Protein AF-A0A1Q9EJA1-F1 (afdb_monomer)

Structure (mmCIF, N/CA/C/O backbone):
data_AF-A0A1Q9EJA1-F1
#
_entry.id   AF-A0A1Q9EJA1-F1
#
loop_
_atom_site.group_PDB
_atom_site.id
_atom_site.type_symbol
_atom_site.label_atom_id
_atom_site.label_alt_id
_atom_site.label_comp_id
_atom_site.label_asym_id
_atom_site.label_entity_id
_atom_site.label_seq_id
_atom_site.pdbx_PDB_ins_code
_atom_site.Cartn_x
_atom_site.Cartn_y
_atom_site.Cartn_z
_atom_site.occupancy
_atom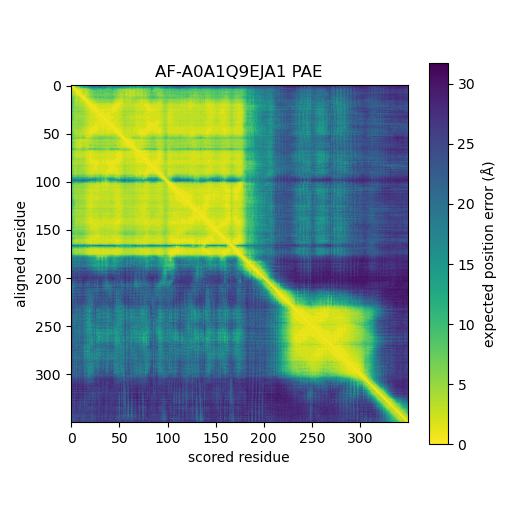_site.B_iso_or_equiv
_atom_site.auth_seq_id
_atom_site.auth_comp_id
_atom_site.auth_asym_id
_atom_site.auth_atom_id
_atom_site.pdbx_PDB_model_num
ATOM 1 N N . MET A 1 1 ? 5.809 2.786 -14.094 1.00 48.22 1 MET A N 1
ATOM 2 C CA . MET A 1 1 ? 6.787 3.859 -13.843 1.00 48.22 1 MET A CA 1
ATOM 3 C C . MET A 1 1 ? 8.188 3.269 -13.755 1.00 48.22 1 MET A C 1
ATOM 5 O O . MET A 1 1 ? 8.773 3.205 -12.686 1.00 48.22 1 MET A O 1
ATOM 9 N N . VAL A 1 2 ? 8.729 2.816 -14.885 1.00 39.69 2 VAL A N 1
ATOM 10 C CA . VAL A 1 2 ? 10.179 2.646 -15.025 1.00 39.69 2 VAL A CA 1
ATOM 11 C C . VAL A 1 2 ? 10.668 3.981 -15.583 1.00 39.69 2 VAL A C 1
ATOM 13 O O . VAL A 1 2 ? 10.200 4.375 -16.648 1.00 39.69 2 VAL A O 1
ATOM 16 N N . GLY A 1 3 ? 11.519 4.706 -14.853 1.00 53.31 3 GLY A N 1
ATOM 17 C CA . GLY A 1 3 ? 12.196 5.893 -15.394 1.00 53.31 3 GLY A CA 1
ATOM 18 C C . GLY A 1 3 ? 11.751 7.277 -14.905 1.00 53.31 3 GLY A C 1
ATOM 19 O O . GLY A 1 3 ? 12.124 8.258 -15.544 1.00 53.31 3 GLY A O 1
ATOM 20 N N . LEU A 1 4 ? 11.019 7.409 -13.791 1.00 62.84 4 LEU A N 1
ATOM 21 C CA . LEU A 1 4 ? 10.990 8.705 -13.099 1.00 62.84 4 LEU A CA 1
ATOM 22 C C . LEU A 1 4 ? 12.250 8.819 -12.245 1.00 62.84 4 LEU A C 1
ATOM 24 O O . LEU A 1 4 ? 12.445 8.043 -11.313 1.00 62.84 4 LEU A O 1
ATOM 28 N N . SER A 1 5 ? 13.116 9.766 -12.598 1.00 75.75 5 SER A N 1
ATOM 29 C CA . SER A 1 5 ? 14.234 10.136 -11.737 1.00 75.75 5 SER A CA 1
ATOM 30 C C . SER A 1 5 ? 13.675 10.806 -10.477 1.00 75.75 5 SER A C 1
ATOM 32 O O . SER A 1 5 ? 12.859 11.719 -10.635 1.00 75.75 5 SER A O 1
ATOM 34 N N . PRO A 1 6 ? 14.090 10.420 -9.257 1.00 79.06 6 PRO A N 1
ATOM 35 C CA . PRO A 1 6 ? 13.650 11.076 -8.021 1.00 79.06 6 PRO A CA 1
ATOM 36 C C . PRO A 1 6 ? 13.789 12.607 -8.081 1.00 79.06 6 PRO A C 1
ATOM 38 O O . PRO A 1 6 ? 12.853 13.341 -7.763 1.00 79.06 6 PRO A O 1
ATOM 41 N N . CYS A 1 7 ? 14.890 13.100 -8.654 1.00 80.50 7 CYS A N 1
ATOM 42 C CA . CYS A 1 7 ? 15.115 14.536 -8.810 1.00 80.50 7 CYS A CA 1
ATOM 43 C C . CYS A 1 7 ? 14.097 15.235 -9.731 1.00 80.50 7 CYS A C 1
ATOM 45 O O . CYS A 1 7 ? 13.826 16.419 -9.553 1.00 80.50 7 CYS A O 1
ATOM 47 N N . HIS A 1 8 ? 13.483 14.528 -10.688 1.00 80.19 8 HIS A N 1
ATOM 48 C CA . HIS A 1 8 ? 12.450 15.102 -11.561 1.00 80.19 8 HIS A CA 1
ATOM 49 C C . HIS A 1 8 ? 11.099 15.265 -10.867 1.00 80.19 8 HIS A C 1
ATOM 51 O O . HIS A 1 8 ? 10.253 16.002 -11.366 1.00 80.19 8 HIS A O 1
ATOM 57 N N . ILE A 1 9 ? 10.888 14.584 -9.742 1.00 81.44 9 ILE A N 1
ATOM 58 C CA . ILE A 1 9 ? 9.647 14.678 -8.969 1.00 81.44 9 ILE A CA 1
ATOM 59 C C . ILE A 1 9 ? 9.815 15.544 -7.714 1.00 81.44 9 ILE A C 1
ATOM 61 O O . ILE A 1 9 ? 8.920 15.585 -6.879 1.00 81.44 9 ILE A O 1
ATOM 65 N N . GLY A 1 10 ? 10.944 16.252 -7.588 1.00 81.75 10 GLY A N 1
ATOM 66 C CA . GLY A 1 10 ? 11.224 17.139 -6.456 1.00 81.75 10 GLY A CA 1
ATOM 67 C C . GLY A 1 10 ? 11.713 16.423 -5.195 1.00 81.75 10 GLY A C 1
ATOM 68 O O . GLY A 1 10 ? 11.722 17.042 -4.131 1.00 81.75 10 GLY A O 1
ATOM 69 N N . VAL A 1 11 ? 12.112 15.151 -5.317 1.00 84.94 11 VAL A N 1
ATOM 70 C CA . VAL A 1 11 ? 12.811 14.402 -4.265 1.00 84.94 11 VAL A CA 1
ATOM 71 C C . VAL A 1 11 ? 14.295 14.752 -4.368 1.00 84.94 11 VAL A C 1
ATOM 73 O O . VAL A 1 11 ? 14.936 14.479 -5.387 1.00 84.94 11 VAL A O 1
ATOM 76 N N . GLY A 1 12 ? 14.806 15.432 -3.347 1.00 84.56 12 GLY A N 1
ATOM 77 C CA . GLY A 1 12 ? 16.197 15.854 -3.238 1.00 84.56 12 GLY A CA 1
ATOM 78 C C . GLY A 1 12 ? 17.160 14.692 -2.996 1.00 84.56 12 GLY A C 1
ATOM 79 O O . GLY A 1 12 ? 16.759 13.557 -2.734 1.00 84.56 12 GLY A O 1
ATOM 80 N N . ASP A 1 13 ? 18.457 14.985 -3.075 1.00 84.00 13 ASP A N 1
ATOM 81 C CA . ASP A 1 13 ? 19.495 14.008 -2.747 1.00 84.00 13 ASP A CA 1
ATOM 82 C C . ASP A 1 13 ? 19.375 13.586 -1.276 1.00 84.00 13 ASP A C 1
ATOM 84 O O . ASP A 1 13 ? 19.388 14.424 -0.376 1.00 84.00 13 ASP A O 1
ATOM 88 N N . GLY A 1 14 ? 19.259 12.278 -1.040 1.00 79.50 14 GLY A N 1
ATOM 89 C CA . GLY A 1 14 ? 19.080 11.708 0.299 1.00 79.50 14 GLY A CA 1
ATOM 90 C C . GLY A 1 14 ? 17.635 11.702 0.808 1.00 79.50 14 GLY A C 1
ATOM 91 O O . GLY A 1 14 ? 17.390 11.188 1.895 1.00 79.50 14 GLY A O 1
ATOM 92 N N . GLU A 1 15 ? 16.671 12.219 0.042 1.00 82.94 15 GLU A N 1
ATOM 93 C CA . GLU A 1 15 ? 15.254 12.052 0.364 1.00 82.94 15 GLU A CA 1
ATOM 94 C C . GLU A 1 15 ? 14.747 10.699 -0.151 1.00 82.94 15 GLU A C 1
ATOM 96 O O . GLU A 1 15 ? 15.042 10.276 -1.272 1.00 82.94 15 GLU A O 1
ATOM 101 N N . PHE A 1 16 ? 13.949 10.020 0.671 1.00 80.31 16 PHE A N 1
ATOM 102 C CA . PHE A 1 16 ? 13.374 8.722 0.343 1.00 80.31 16 PHE A CA 1
ATOM 103 C C . PHE A 1 16 ? 11.856 8.796 0.369 1.00 80.31 16 PHE A C 1
ATOM 105 O O . PHE A 1 16 ? 11.253 9.409 1.247 1.00 80.31 16 PHE A O 1
ATOM 112 N N . LEU A 1 17 ? 11.239 8.131 -0.603 1.00 84.62 17 LEU A N 1
ATOM 113 C CA . LEU A 1 17 ? 9.802 7.947 -0.657 1.00 84.62 17 LEU A CA 1
ATOM 114 C C . LEU A 1 17 ? 9.475 6.517 -0.234 1.00 84.62 17 LEU A C 1
ATOM 116 O O . LEU A 1 17 ? 9.858 5.563 -0.915 1.00 84.62 17 LEU A O 1
ATOM 120 N N . PHE A 1 18 ? 8.739 6.371 0.863 1.00 84.44 18 PHE A N 1
ATOM 121 C CA . PHE A 1 18 ? 8.262 5.071 1.311 1.00 84.44 18 PHE A CA 1
ATOM 122 C C . PHE A 1 18 ? 6.869 4.805 0.745 1.00 84.44 18 PHE A C 1
ATOM 124 O O . PHE A 1 18 ? 5.921 5.551 0.979 1.00 84.44 18 PHE A O 1
ATOM 131 N N . CYS A 1 19 ? 6.749 3.705 0.005 1.00 88.62 19 CYS A N 1
ATOM 132 C CA . CYS A 1 19 ? 5.467 3.197 -0.463 1.00 88.62 19 CYS A CA 1
ATOM 133 C C . CYS A 1 19 ? 5.184 1.865 0.226 1.00 88.62 19 CYS A C 1
ATOM 135 O O . CYS A 1 19 ? 5.956 0.910 0.099 1.00 88.62 19 CYS A O 1
ATOM 137 N N . HIS A 1 20 ? 4.052 1.770 0.915 1.00 93.19 20 HIS A N 1
ATOM 138 C CA . HIS A 1 20 ? 3.575 0.492 1.421 1.00 93.19 20 HIS A CA 1
ATOM 139 C C . HIS A 1 20 ? 2.886 -0.279 0.288 1.00 93.19 20 HIS A C 1
ATOM 141 O O . HIS A 1 20 ? 2.051 0.271 -0.426 1.00 93.19 20 HIS A O 1
ATOM 147 N N . CYS A 1 21 ? 3.216 -1.559 0.107 1.00 95.75 21 CYS A N 1
ATOM 148 C CA . CYS A 1 21 ? 2.600 -2.411 -0.910 1.00 95.75 21 CYS A CA 1
ATOM 149 C C . CYS A 1 21 ? 1.891 -3.607 -0.273 1.00 95.75 21 CYS A C 1
ATOM 151 O O . CYS A 1 21 ? 2.389 -4.219 0.670 1.00 95.75 21 CYS A O 1
ATOM 153 N N . SER A 1 22 ? 0.752 -4.003 -0.840 1.00 95.69 22 SER A N 1
ATOM 154 C CA . SER A 1 22 ? 0.134 -5.290 -0.538 1.00 95.69 22 SER A CA 1
ATOM 155 C C . SER A 1 22 ? 1.064 -6.443 -0.937 1.00 95.69 22 SER A C 1
ATOM 157 O O . SER A 1 22 ? 1.863 -6.285 -1.864 1.00 95.69 22 SER A O 1
ATOM 159 N N . PRO A 1 23 ? 0.897 -7.648 -0.363 1.00 94.44 23 PRO A N 1
ATOM 160 C CA . PRO A 1 23 ? 1.613 -8.824 -0.842 1.00 94.44 23 PRO A CA 1
ATOM 161 C C . PRO A 1 23 ? 1.398 -9.052 -2.342 1.00 94.44 23 PRO A C 1
ATOM 163 O O . PRO A 1 23 ? 0.292 -8.853 -2.856 1.00 94.44 23 PRO A O 1
ATOM 166 N N . LEU A 1 24 ? 2.454 -9.500 -3.019 1.00 96.69 24 LEU A N 1
ATOM 167 C CA . LEU A 1 24 ? 2.432 -9.815 -4.441 1.00 96.69 24 LEU A CA 1
ATOM 168 C C . LEU A 1 24 ? 1.414 -10.926 -4.739 1.00 96.69 24 LEU A C 1
ATOM 170 O O . LEU A 1 24 ? 1.330 -11.918 -4.011 1.00 96.69 24 LEU A O 1
ATOM 174 N N . HIS A 1 25 ? 0.655 -10.782 -5.825 1.00 97.62 25 HIS A N 1
ATOM 175 C CA . HIS A 1 25 ? -0.347 -11.762 -6.229 1.00 97.62 25 HIS A CA 1
ATOM 176 C C . HIS A 1 25 ? -0.338 -12.002 -7.748 1.00 97.62 25 HIS A C 1
ATOM 178 O O . HIS A 1 25 ? -0.188 -11.049 -8.513 1.00 97.62 25 HIS A O 1
ATOM 184 N N . PRO A 1 26 ? -0.543 -13.244 -8.233 1.00 97.88 26 PRO A N 1
ATOM 185 C CA . PRO A 1 26 ? -0.737 -13.504 -9.657 1.00 97.88 26 PRO A CA 1
ATOM 186 C C . PRO A 1 26 ? -1.905 -12.708 -10.245 1.00 97.88 26 PRO A C 1
ATOM 188 O O . PRO A 1 26 ? -2.953 -12.561 -9.612 1.00 97.88 26 PRO A O 1
ATOM 191 N N . THR A 1 27 ? -1.759 -12.233 -11.480 1.00 96.69 27 THR A N 1
ATOM 192 C CA . THR A 1 27 ? -2.867 -11.603 -12.211 1.00 96.69 27 THR A CA 1
ATOM 193 C C . THR A 1 27 ? -4.008 -12.608 -12.406 1.00 96.69 27 THR A C 1
ATOM 195 O O . THR A 1 27 ? -3.798 -13.725 -12.870 1.00 96.69 27 THR A O 1
ATOM 198 N N . THR A 1 28 ? -5.226 -12.222 -12.024 1.00 96.00 28 THR A N 1
ATOM 199 C CA . THR A 1 28 ? -6.418 -13.097 -12.072 1.00 96.00 28 THR A CA 1
ATOM 200 C C . THR A 1 28 ? -7.403 -12.714 -13.173 1.00 96.00 28 THR A C 1
ATOM 202 O O . THR A 1 28 ? -8.342 -13.457 -13.455 1.00 96.00 28 THR A O 1
ATOM 205 N N . LEU A 1 29 ? -7.204 -11.552 -13.795 1.00 94.19 29 LEU A N 1
ATOM 206 C CA . LEU A 1 29 ? -8.064 -11.032 -14.850 1.00 94.19 29 LEU A CA 1
ATOM 207 C C . LEU A 1 29 ? -7.776 -11.714 -16.190 1.00 94.19 29 LEU A C 1
ATOM 209 O O . LEU A 1 29 ? -6.631 -12.042 -16.507 1.00 94.19 29 LEU A O 1
ATOM 213 N N . SER A 1 30 ? -8.822 -11.876 -17.004 1.00 93.94 30 SER A N 1
ATOM 214 C CA . SER A 1 30 ? -8.684 -12.406 -18.364 1.00 93.94 30 SER A CA 1
ATOM 215 C C . SER A 1 30 ? -7.802 -11.492 -19.232 1.00 93.94 30 SER A C 1
ATOM 217 O O . SER A 1 30 ? -7.772 -10.283 -18.986 1.00 93.94 30 SER A O 1
ATOM 219 N N . PRO A 1 31 ? -7.132 -12.008 -20.282 1.00 93.88 31 PRO A N 1
ATOM 220 C CA . PRO A 1 31 ? -6.334 -11.176 -21.186 1.00 93.88 31 PRO A CA 1
ATOM 221 C C . PRO A 1 31 ? -7.112 -9.990 -21.777 1.00 93.88 31 PRO A C 1
ATOM 223 O O . PRO A 1 31 ? -6.593 -8.879 -21.826 1.00 93.88 31 PRO A O 1
ATOM 226 N N . ALA A 1 32 ? -8.383 -10.196 -22.142 1.00 91.31 32 ALA A N 1
ATOM 227 C CA . ALA A 1 32 ? -9.244 -9.137 -22.666 1.00 91.31 32 ALA A CA 1
ATOM 228 C C . ALA A 1 32 ? -9.525 -8.046 -21.617 1.00 91.31 32 ALA A C 1
ATOM 230 O O . ALA A 1 32 ? -9.400 -6.860 -21.911 1.00 91.31 32 ALA A O 1
ATOM 231 N N . THR A 1 33 ? -9.846 -8.437 -20.378 1.00 90.50 33 THR A N 1
ATOM 232 C CA . THR A 1 33 ? -10.064 -7.492 -19.269 1.00 90.50 33 THR A CA 1
ATOM 233 C C . THR A 1 33 ? -8.782 -6.731 -18.932 1.00 90.50 33 THR A C 1
ATOM 235 O O . THR A 1 33 ? -8.827 -5.530 -18.691 1.00 90.50 33 THR A O 1
ATOM 238 N N . ARG A 1 34 ? -7.629 -7.412 -18.950 1.00 93.62 34 ARG A N 1
ATOM 239 C CA . ARG A 1 34 ? -6.317 -6.795 -18.721 1.00 93.62 34 ARG A CA 1
ATOM 240 C C . ARG A 1 34 ? -6.008 -5.727 -19.763 1.00 93.62 34 ARG A C 1
ATOM 242 O O . ARG A 1 34 ? -5.674 -4.611 -19.383 1.00 93.62 34 ARG A O 1
ATOM 249 N N . ALA A 1 35 ? -6.177 -6.049 -21.044 1.00 91.38 35 ALA A N 1
ATOM 250 C CA . ALA A 1 35 ? -5.973 -5.097 -22.132 1.00 91.38 35 ALA A CA 1
ATOM 251 C C . ALA A 1 35 ? -6.908 -3.882 -22.004 1.00 91.38 35 ALA A C 1
ATOM 253 O O . ALA A 1 35 ? -6.451 -2.746 -22.090 1.00 91.38 35 ALA A O 1
ATOM 254 N N . ALA A 1 36 ? -8.195 -4.110 -21.715 1.00 87.06 36 ALA A N 1
ATOM 255 C CA . ALA A 1 36 ? -9.173 -3.037 -21.517 1.00 87.06 36 ALA A CA 1
ATOM 256 C C . ALA A 1 36 ? -8.859 -2.139 -20.303 1.00 87.06 36 ALA A C 1
ATOM 258 O O . ALA A 1 36 ? -9.175 -0.952 -20.317 1.00 87.06 36 ALA A O 1
ATOM 259 N N . ALA A 1 37 ? -8.226 -2.693 -19.266 1.00 89.50 37 ALA A N 1
ATOM 260 C CA . ALA A 1 37 ? -7.798 -1.963 -18.075 1.00 89.50 37 ALA A CA 1
ATOM 261 C C . ALA A 1 37 ? -6.398 -1.328 -18.208 1.00 89.50 37 ALA A C 1
ATOM 263 O O . ALA A 1 37 ? -5.894 -0.775 -17.234 1.00 89.50 37 ALA A O 1
ATOM 264 N N . GLY A 1 38 ? -5.748 -1.424 -19.375 1.00 90.69 38 GLY A N 1
ATOM 265 C CA . GLY A 1 38 ? -4.394 -0.896 -19.579 1.00 90.69 38 GLY A CA 1
ATOM 266 C C . GLY A 1 38 ? -3.306 -1.655 -18.810 1.00 90.69 38 GLY A C 1
ATOM 267 O O . GLY A 1 38 ? -2.232 -1.112 -18.559 1.00 90.69 38 GLY A O 1
ATOM 268 N N . ILE A 1 39 ? -3.564 -2.905 -18.417 1.00 94.00 39 ILE A N 1
ATOM 269 C CA . ILE A 1 39 ? -2.587 -3.749 -17.724 1.00 94.00 39 ILE A CA 1
ATOM 270 C C . ILE A 1 39 ? -1.574 -4.271 -18.754 1.00 94.00 39 ILE A C 1
ATOM 272 O O . ILE A 1 39 ? -1.997 -4.919 -19.717 1.00 94.00 39 ILE A O 1
ATOM 276 N N . PRO A 1 40 ? -0.253 -4.080 -18.548 1.00 96.06 40 PRO A N 1
ATOM 277 C CA . PRO A 1 40 ? 0.769 -4.552 -19.482 1.00 96.06 40 PRO A CA 1
ATOM 278 C C . PRO A 1 40 ? 0.631 -6.046 -19.778 1.00 96.06 40 PRO A C 1
ATOM 280 O O . PRO A 1 40 ? 0.413 -6.838 -18.860 1.00 96.06 40 PRO A O 1
ATOM 283 N N . GLU A 1 41 ? 0.802 -6.463 -21.034 1.00 96.94 41 GLU A N 1
ATOM 284 C CA . GLU A 1 41 ? 0.686 -7.874 -21.445 1.00 96.94 41 GLU A CA 1
ATOM 285 C C . GLU A 1 41 ? 1.685 -8.783 -20.704 1.00 96.94 41 GLU A C 1
ATOM 287 O O . GLU A 1 41 ? 1.346 -9.894 -20.278 1.00 96.94 41 GLU A O 1
ATOM 292 N N . LEU A 1 42 ? 2.886 -8.262 -20.439 1.00 97.56 42 LEU A N 1
ATOM 293 C CA . LEU A 1 42 ? 3.947 -8.962 -19.713 1.00 97.56 42 LEU A CA 1
ATOM 294 C C . LEU A 1 42 ? 3.629 -9.200 -18.231 1.00 97.56 42 LEU A C 1
ATOM 296 O O . LEU A 1 42 ? 4.246 -10.072 -17.623 1.00 97.56 42 LEU A O 1
ATOM 300 N N . ALA A 1 43 ? 2.648 -8.496 -17.653 1.00 97.69 43 ALA A N 1
ATOM 301 C CA . ALA A 1 43 ? 2.315 -8.633 -16.240 1.00 97.69 43 ALA A CA 1
ATOM 302 C C . ALA A 1 43 ? 1.885 -10.072 -15.897 1.00 97.69 43 ALA A C 1
ATOM 304 O O . ALA A 1 43 ? 0.919 -10.618 -16.443 1.00 97.69 43 ALA A O 1
ATOM 305 N N . LYS A 1 44 ? 2.612 -10.699 -14.976 1.00 98.00 44 LYS A N 1
ATOM 306 C CA . LYS A 1 44 ? 2.294 -11.997 -14.369 1.00 98.00 44 LYS A CA 1
ATOM 307 C C . LYS A 1 44 ? 1.792 -11.826 -12.949 1.00 98.00 44 LYS A C 1
ATOM 309 O O . LYS A 1 44 ? 0.858 -12.530 -12.561 1.00 98.00 44 LYS A O 1
ATOM 314 N N . PHE A 1 45 ? 2.325 -10.841 -12.236 1.00 98.25 45 PHE A N 1
ATOM 315 C CA . PHE A 1 45 ? 1.931 -10.505 -10.878 1.00 98.25 45 PHE A CA 1
ATOM 316 C C . PHE A 1 45 ? 1.536 -9.036 -10.758 1.00 98.25 45 PHE A C 1
ATOM 318 O O . PHE A 1 45 ? 1.845 -8.213 -11.622 1.00 98.25 45 PHE A O 1
ATOM 325 N N . PHE A 1 46 ? 0.849 -8.713 -9.672 1.00 97.94 46 PHE A N 1
ATOM 326 C CA . PHE A 1 46 ? 0.545 -7.350 -9.280 1.00 97.94 46 PHE A CA 1
ATOM 327 C C . PHE A 1 46 ? 0.625 -7.191 -7.761 1.00 97.94 46 PHE A C 1
ATOM 329 O O . PHE A 1 46 ? 0.471 -8.159 -7.012 1.00 97.94 46 PHE A O 1
ATOM 336 N N . ALA A 1 47 ? 0.826 -5.958 -7.319 1.00 97.75 47 ALA A N 1
ATOM 337 C CA . ALA A 1 47 ? 0.635 -5.523 -5.943 1.00 97.75 47 ALA A CA 1
ATOM 338 C C . ALA A 1 47 ? -0.118 -4.189 -5.947 1.00 97.75 47 ALA A C 1
ATOM 340 O O . ALA A 1 47 ? 0.014 -3.401 -6.885 1.00 97.75 47 ALA A O 1
ATOM 341 N N . TRP A 1 48 ? -0.916 -3.942 -4.915 1.00 97.38 48 TRP A N 1
ATOM 342 C CA . TRP A 1 48 ? -1.480 -2.626 -4.648 1.00 97.38 48 TRP A CA 1
ATOM 343 C C . TRP A 1 48 ? -0.464 -1.804 -3.855 1.00 97.38 48 TRP A C 1
ATOM 345 O O . TRP A 1 48 ? -0.090 -2.209 -2.759 1.00 97.38 48 TRP A O 1
ATOM 355 N N . SER A 1 49 ? -0.017 -0.676 -4.395 1.00 97.06 49 SER A N 1
ATOM 356 C CA . SER A 1 49 ? 0.703 0.356 -3.654 1.00 97.06 49 SER A CA 1
ATOM 357 C C . SER A 1 49 ? -0.320 1.259 -2.988 1.00 97.06 49 SER A C 1
ATOM 359 O O . SER A 1 49 ? -1.154 1.856 -3.669 1.00 97.06 49 SER A O 1
ATOM 361 N N . TYR A 1 50 ? -0.250 1.365 -1.669 1.00 96.19 50 TYR A N 1
ATOM 362 C CA . TYR A 1 50 ? -1.005 2.353 -0.910 1.00 96.19 50 TYR A CA 1
ATOM 363 C C . TYR A 1 50 ? -0.476 3.769 -1.207 1.00 96.19 50 TYR A C 1
ATOM 365 O O . TYR A 1 50 ? 0.619 3.890 -1.775 1.00 96.19 50 TYR A O 1
ATOM 373 N N . PRO A 1 51 ? -1.253 4.821 -0.875 1.00 94.69 51 PRO A N 1
ATOM 374 C CA . PRO A 1 51 ? -0.776 6.196 -0.897 1.00 94.69 51 PRO A CA 1
ATOM 375 C C . PRO A 1 51 ? 0.592 6.313 -0.234 1.00 94.69 51 PRO A C 1
ATOM 377 O O . PRO A 1 51 ? 0.860 5.652 0.771 1.00 94.69 51 PRO A O 1
ATOM 380 N N . ALA A 1 52 ? 1.460 7.128 -0.818 1.00 93.06 52 ALA A N 1
ATOM 381 C CA . ALA A 1 52 ? 2.755 7.386 -0.226 1.00 93.06 52 ALA A CA 1
ATOM 382 C C . ALA A 1 52 ? 2.588 8.303 0.989 1.00 93.06 52 ALA A C 1
ATOM 384 O O . ALA A 1 52 ? 1.866 9.303 0.932 1.00 93.06 52 ALA A O 1
ATOM 385 N N . GLU A 1 53 ? 3.284 7.980 2.073 1.00 89.56 53 GLU A N 1
ATOM 386 C CA . GLU A 1 53 ? 3.371 8.857 3.235 1.00 89.56 53 GLU A CA 1
ATOM 387 C C . GLU A 1 53 ? 4.298 10.023 2.880 1.00 89.56 53 GLU A C 1
ATOM 389 O O . GLU A 1 53 ? 5.520 9.894 2.823 1.00 89.56 53 GLU A O 1
ATOM 394 N N . LEU A 1 54 ? 3.690 11.163 2.555 1.00 87.88 54 LEU A N 1
ATOM 395 C CA . LEU A 1 54 ? 4.393 12.395 2.222 1.00 87.88 54 LEU A CA 1
ATOM 396 C C . LEU A 1 54 ? 4.312 13.353 3.411 1.00 87.88 54 LEU A C 1
ATOM 398 O O . LEU A 1 54 ? 3.239 13.888 3.696 1.00 87.88 54 LEU A O 1
ATOM 402 N N . ALA A 1 55 ? 5.441 13.587 4.079 1.00 83.69 55 ALA A N 1
ATOM 403 C CA . ALA A 1 55 ? 5.529 14.494 5.221 1.00 83.69 55 ALA A CA 1
ATOM 404 C C . ALA A 1 55 ? 5.981 15.909 4.815 1.00 83.69 55 ALA A C 1
ATOM 406 O O . ALA A 1 55 ? 6.796 16.084 3.905 1.00 83.69 55 ALA A O 1
ATOM 407 N N . GLY A 1 56 ? 5.459 16.914 5.524 1.00 87.69 56 GLY A N 1
ATOM 408 C CA . GLY A 1 56 ? 5.935 18.301 5.498 1.00 87.69 56 GLY A CA 1
ATOM 409 C C . GLY A 1 56 ? 6.056 18.927 4.104 1.00 87.69 56 GLY A C 1
ATOM 410 O O . GLY A 1 56 ? 5.205 18.753 3.229 1.00 87.69 56 GLY A O 1
ATOM 411 N N . GLU A 1 57 ? 7.144 19.669 3.892 1.00 89.00 57 GLU A N 1
ATOM 412 C CA . GLU A 1 57 ? 7.398 20.405 2.648 1.00 89.00 57 GLU A CA 1
ATOM 413 C C . GLU A 1 57 ? 7.552 19.498 1.422 1.00 89.00 57 GLU A C 1
ATOM 415 O O . GLU A 1 57 ? 7.193 19.898 0.311 1.00 89.00 57 GLU A O 1
ATOM 420 N N . LEU A 1 58 ? 8.042 18.266 1.608 1.00 86.44 58 LEU A N 1
ATOM 421 C CA . LEU A 1 58 ? 8.218 17.304 0.520 1.00 86.44 58 LEU A CA 1
ATOM 422 C C . LEU A 1 58 ? 6.883 17.013 -0.171 1.00 86.44 58 LEU A C 1
ATOM 424 O O . LEU A 1 58 ? 6.818 16.977 -1.402 1.00 86.44 58 LEU A O 1
ATOM 428 N N . ARG A 1 59 ? 5.800 16.895 0.608 1.00 89.31 59 ARG A N 1
ATOM 429 C CA . ARG A 1 59 ? 4.443 16.752 0.072 1.00 89.31 59 ARG A CA 1
ATOM 430 C C . ARG A 1 59 ? 4.087 17.916 -0.844 1.00 89.31 59 ARG A C 1
ATOM 432 O O . ARG A 1 59 ? 3.667 17.689 -1.975 1.00 89.31 59 ARG A O 1
ATOM 439 N N . GLY A 1 60 ? 4.293 19.149 -0.383 1.00 88.12 60 GLY A N 1
ATOM 440 C CA . GLY A 1 60 ? 4.021 20.355 -1.166 1.00 88.12 60 GLY A CA 1
ATOM 441 C C . GLY A 1 60 ? 4.826 20.404 -2.468 1.00 88.12 60 GLY A C 1
ATOM 442 O O . GLY A 1 60 ? 4.267 20.692 -3.530 1.00 88.12 60 GLY A O 1
ATOM 443 N N . ARG A 1 61 ? 6.117 20.049 -2.423 1.00 90.56 61 ARG A N 1
ATOM 444 C CA . ARG A 1 61 ? 6.987 20.013 -3.612 1.00 90.56 61 ARG A CA 1
ATOM 445 C C . ARG A 1 61 ? 6.550 18.952 -4.618 1.00 90.56 61 ARG A C 1
ATOM 447 O O . ARG A 1 61 ? 6.392 19.262 -5.798 1.00 90.56 61 ARG A O 1
ATOM 454 N N . ILE A 1 62 ? 6.301 17.726 -4.165 1.00 88.19 62 ILE A N 1
ATOM 455 C CA . ILE A 1 62 ? 5.882 16.622 -5.038 1.00 88.19 62 ILE A CA 1
ATOM 456 C C . ILE A 1 62 ? 4.521 16.928 -5.669 1.00 88.19 62 ILE A C 1
ATOM 458 O O . ILE A 1 62 ? 4.362 16.808 -6.883 1.00 88.19 62 ILE A O 1
ATOM 462 N N . ILE A 1 63 ? 3.550 17.370 -4.865 1.00 86.75 63 ILE A N 1
ATOM 463 C CA . ILE A 1 63 ? 2.186 17.661 -5.321 1.00 86.75 63 ILE A CA 1
ATOM 464 C C . ILE A 1 63 ? 2.148 18.828 -6.316 1.00 86.75 63 ILE A C 1
ATOM 466 O O . ILE A 1 63 ? 1.351 18.798 -7.253 1.00 86.75 63 ILE A O 1
ATOM 470 N N . SER A 1 64 ? 2.986 19.852 -6.129 1.00 88.81 64 SER A N 1
ATOM 471 C CA . SER A 1 64 ? 3.065 20.993 -7.055 1.00 88.81 64 SER A CA 1
ATOM 472 C C . SER A 1 64 ? 3.825 20.674 -8.346 1.00 88.81 64 SER A C 1
ATOM 474 O O . SER A 1 64 ? 3.535 21.265 -9.386 1.00 88.81 64 SER A O 1
ATOM 476 N N . THR A 1 65 ? 4.769 19.732 -8.298 1.00 90.31 65 THR A N 1
ATOM 477 C CA . THR A 1 65 ? 5.574 19.320 -9.458 1.00 90.31 65 THR A CA 1
ATOM 478 C C . THR A 1 65 ? 4.830 18.315 -10.336 1.00 90.31 65 THR A C 1
ATOM 480 O O . THR A 1 65 ? 4.864 18.401 -11.566 1.00 90.31 65 THR A O 1
ATOM 483 N N . LEU A 1 66 ? 4.153 17.347 -9.716 1.00 89.31 66 LEU A N 1
ATOM 484 C CA . LEU A 1 66 ? 3.475 16.270 -10.422 1.00 89.31 66 LEU A CA 1
ATOM 485 C C . LEU A 1 66 ? 2.069 16.673 -10.856 1.00 89.31 66 LEU A C 1
ATOM 487 O O . LEU A 1 66 ? 1.260 17.174 -10.081 1.00 89.31 66 LEU A O 1
ATOM 491 N N . ASN A 1 67 ? 1.743 16.341 -12.100 1.00 84.75 67 ASN A N 1
ATOM 492 C CA . ASN A 1 67 ? 0.406 16.490 -12.654 1.00 84.75 67 ASN A CA 1
ATOM 493 C C . ASN A 1 67 ? -0.074 15.141 -13.190 1.00 84.75 67 ASN A C 1
ATOM 495 O O . ASN A 1 67 ? 0.722 14.357 -13.691 1.00 84.75 67 ASN A O 1
ATOM 499 N N . GLY A 1 68 ? -1.380 14.880 -13.121 1.00 88.25 68 GLY A N 1
ATOM 500 C CA . GLY A 1 68 ? -1.972 13.706 -13.762 1.00 88.25 68 GLY A CA 1
ATOM 501 C C . GLY A 1 68 ? -1.748 12.375 -13.014 1.00 88.25 68 GLY A C 1
ATOM 502 O O . GLY A 1 68 ? -1.876 12.338 -11.785 1.00 88.25 68 GLY A O 1
ATOM 503 N N . PRO A 1 69 ? -1.506 11.258 -13.731 1.00 89.38 69 PRO A N 1
ATOM 504 C CA . PRO A 1 69 ? -1.500 9.908 -13.160 1.00 89.38 69 PRO A CA 1
ATOM 505 C C . PRO A 1 69 ? -0.441 9.647 -12.087 1.00 89.38 69 PRO A C 1
ATOM 507 O O . PRO A 1 69 ? -0.698 8.847 -11.190 1.00 89.38 69 PRO A O 1
ATOM 510 N N . GLU A 1 70 ? 0.725 10.284 -12.172 1.00 90.00 70 GLU A N 1
ATOM 511 C CA . GLU A 1 70 ? 1.840 10.141 -11.231 1.00 90.00 70 GLU A CA 1
ATOM 512 C C . GLU A 1 70 ? 1.463 10.701 -9.861 1.00 90.00 70 GLU A C 1
ATOM 514 O O . GLU A 1 70 ? 1.615 10.025 -8.845 1.00 90.00 70 GLU A O 1
ATOM 519 N N . ARG A 1 71 ? 0.883 11.906 -9.845 1.00 91.06 71 ARG A N 1
ATOM 520 C CA . ARG A 1 71 ? 0.339 12.518 -8.632 1.00 91.06 71 ARG A CA 1
ATOM 521 C C . ARG A 1 71 ? -0.751 11.638 -8.025 1.00 91.06 71 ARG A C 1
ATOM 523 O O . ARG A 1 71 ? -0.693 11.325 -6.842 1.00 91.06 71 ARG A O 1
ATOM 530 N N . ALA A 1 72 ? -1.693 11.178 -8.851 1.00 91.50 72 ALA A N 1
ATOM 531 C CA . ALA A 1 72 ? -2.766 10.295 -8.400 1.00 91.50 72 ALA A CA 1
ATOM 532 C C . ALA A 1 72 ? -2.233 8.972 -7.819 1.00 91.50 72 ALA A C 1
ATOM 534 O O . ALA A 1 72 ? -2.800 8.452 -6.863 1.00 91.50 72 ALA A O 1
ATOM 535 N N . PHE A 1 73 ? -1.131 8.437 -8.358 1.00 93.19 73 PHE A N 1
ATOM 536 C CA . PHE A 1 73 ? -0.488 7.239 -7.816 1.00 93.19 73 PHE A CA 1
ATOM 537 C C . PHE A 1 73 ? 0.038 7.473 -6.398 1.00 93.19 73 PHE A C 1
ATOM 539 O O . PHE A 1 73 ? -0.114 6.606 -5.545 1.00 93.19 73 PHE A O 1
ATOM 546 N N . LEU A 1 74 ? 0.646 8.633 -6.141 1.00 92.94 74 LEU A N 1
ATOM 547 C CA . LEU A 1 74 ? 1.187 8.963 -4.823 1.00 92.94 74 LEU A CA 1
ATOM 548 C C . LEU A 1 74 ? 0.090 9.336 -3.818 1.00 92.94 74 LEU A C 1
ATOM 550 O O . LEU A 1 74 ? 0.157 8.904 -2.675 1.00 92.94 74 LEU A O 1
ATOM 554 N N . GLU A 1 75 ? -0.931 10.088 -4.235 1.00 91.50 75 GLU A N 1
ATOM 555 C CA . GLU A 1 75 ? -2.015 10.548 -3.350 1.00 91.50 75 GLU A CA 1
ATOM 556 C C . GLU A 1 75 ? -3.051 9.454 -3.039 1.00 91.50 75 GLU A C 1
ATOM 558 O O . GLU A 1 75 ? -3.581 9.384 -1.928 1.00 91.50 75 GLU A O 1
ATOM 563 N N . TYR A 1 76 ? -3.366 8.594 -4.010 1.00 92.69 76 TYR A N 1
ATOM 564 C CA . TYR A 1 76 ? -4.457 7.616 -3.893 1.00 92.69 76 TYR A CA 1
ATOM 565 C C . TYR A 1 76 ? -3.988 6.165 -3.971 1.00 92.69 76 TYR A C 1
ATOM 567 O O . TYR A 1 76 ? -4.773 5.249 -3.720 1.00 92.69 76 TYR A O 1
ATOM 575 N N . GLY A 1 77 ? -2.717 5.939 -4.293 1.00 94.69 77 GLY A N 1
ATOM 576 C CA . GLY A 1 77 ? -2.192 4.614 -4.565 1.00 94.69 77 GLY A CA 1
ATOM 577 C C . GLY A 1 77 ? -2.450 4.150 -6.000 1.00 94.69 77 GLY A C 1
ATOM 578 O O . GLY A 1 77 ? -3.038 4.828 -6.855 1.00 94.69 77 GLY A O 1
ATOM 579 N N . GLY A 1 78 ? -1.995 2.937 -6.281 1.00 95.19 78 GLY A N 1
ATOM 580 C CA . GLY A 1 78 ? -2.127 2.337 -7.595 1.00 95.19 78 GLY A CA 1
ATOM 581 C C . GLY A 1 78 ? -1.640 0.901 -7.646 1.00 95.19 78 GLY A C 1
ATOM 582 O O . GLY A 1 78 ? -1.051 0.374 -6.711 1.00 95.19 78 GLY A O 1
ATOM 583 N N . TYR A 1 79 ? -1.858 0.247 -8.776 1.00 96.50 79 TYR A N 1
ATOM 584 C CA . TYR A 1 79 ? -1.318 -1.083 -9.020 1.00 96.50 79 TYR A CA 1
ATOM 585 C C . TYR A 1 79 ? 0.093 -0.987 -9.580 1.00 96.50 79 TYR A C 1
ATOM 587 O O . TYR A 1 79 ? 0.353 -0.205 -10.496 1.00 96.50 79 TYR A O 1
ATOM 595 N N . VAL A 1 80 ? 0.975 -1.835 -9.066 1.00 96.88 80 VAL A N 1
ATOM 596 C CA . VAL A 1 80 ? 2.297 -2.120 -9.623 1.00 96.88 80 VAL A CA 1
ATOM 597 C C . VAL A 1 80 ? 2.240 -3.502 -10.252 1.00 96.88 80 VAL A C 1
ATOM 599 O O . VAL A 1 80 ? 1.779 -4.451 -9.619 1.00 96.88 80 VAL A O 1
ATOM 602 N N . TYR A 1 81 ? 2.681 -3.618 -11.500 1.00 97.06 81 TYR A N 1
ATOM 603 C CA . TYR A 1 81 ? 2.648 -4.861 -12.261 1.00 97.06 81 TYR A CA 1
ATOM 604 C C . TYR A 1 81 ? 4.054 -5.386 -12.491 1.00 97.06 81 TYR A C 1
ATOM 606 O O . TYR A 1 81 ? 4.950 -4.620 -12.848 1.00 97.06 81 TYR A O 1
ATOM 614 N N . PHE A 1 82 ? 4.212 -6.700 -12.357 1.00 97.69 82 PHE A N 1
ATOM 615 C CA . PHE A 1 82 ? 5.501 -7.376 -12.440 1.00 97.69 82 PHE A CA 1
ATOM 616 C C . PHE A 1 82 ? 5.463 -8.513 -13.459 1.00 97.69 82 PHE A C 1
ATOM 618 O O . PHE A 1 82 ? 4.426 -9.168 -13.605 1.00 97.69 82 PHE A O 1
ATOM 625 N N . ASP A 1 83 ? 6.569 -8.764 -14.154 1.00 97.62 83 ASP A N 1
ATOM 626 C CA . ASP A 1 83 ? 6.735 -9.937 -15.023 1.00 97.62 83 ASP A CA 1
ATOM 627 C C . ASP A 1 83 ? 7.060 -11.222 -14.229 1.00 97.62 83 ASP A C 1
ATOM 629 O O . ASP A 1 83 ? 6.922 -11.274 -13.008 1.00 97.62 83 ASP A O 1
ATOM 633 N N . SER A 1 84 ? 7.445 -12.300 -14.920 1.00 97.44 84 SER A N 1
ATOM 634 C CA . SER A 1 84 ? 7.822 -13.577 -14.294 1.00 97.44 84 SER A CA 1
ATOM 635 C C . SER A 1 84 ? 9.115 -13.528 -13.477 1.00 97.44 84 SER A C 1
ATOM 637 O O . SER A 1 84 ? 9.321 -14.409 -12.648 1.00 97.44 84 SER A O 1
ATOM 639 N N . GLU A 1 85 ? 9.971 -12.537 -13.718 1.00 96.44 85 GLU A N 1
ATOM 640 C CA . GLU A 1 85 ? 11.249 -12.329 -13.028 1.00 96.44 85 GLU A CA 1
ATOM 641 C C . GLU A 1 85 ? 11.126 -11.298 -11.896 1.00 96.44 85 GLU A C 1
ATOM 643 O O . GLU A 1 85 ? 12.114 -10.961 -11.253 1.00 96.44 85 GLU A O 1
ATOM 648 N N . LEU A 1 86 ? 9.901 -10.836 -11.617 1.00 94.94 86 LEU A N 1
ATOM 649 C CA . LEU A 1 86 ? 9.585 -9.801 -10.633 1.00 94.94 86 LEU A CA 1
ATOM 650 C C . LEU A 1 86 ? 10.131 -8.409 -10.990 1.00 94.94 86 LEU A C 1
ATOM 652 O O . LEU A 1 86 ? 10.230 -7.547 -10.117 1.00 94.94 86 LEU A O 1
ATOM 656 N N . ASN A 1 87 ? 10.402 -8.140 -12.271 1.00 95.00 87 ASN A N 1
ATOM 657 C CA . ASN A 1 87 ? 10.700 -6.786 -12.730 1.00 95.00 87 ASN A CA 1
ATOM 658 C C . ASN A 1 87 ? 9.403 -5.987 -12.888 1.00 95.00 87 ASN A C 1
ATOM 660 O O . ASN A 1 87 ? 8.401 -6.506 -13.388 1.00 95.00 87 ASN A O 1
ATOM 664 N N . VAL A 1 88 ? 9.417 -4.702 -12.522 1.00 95.12 88 VAL A N 1
ATOM 665 C CA . VAL A 1 88 ? 8.269 -3.805 -12.726 1.00 95.12 88 VAL A CA 1
ATOM 666 C C . VAL A 1 88 ? 8.075 -3.541 -14.222 1.00 95.12 88 VAL A C 1
ATOM 668 O O . VAL A 1 88 ? 8.918 -2.923 -14.865 1.00 95.12 88 VAL A O 1
ATOM 671 N N . VAL A 1 89 ? 6.927 -3.946 -14.767 1.00 96.12 89 VAL A N 1
ATOM 672 C CA . VAL A 1 89 ? 6.564 -3.756 -16.187 1.00 96.12 89 VAL A CA 1
ATOM 673 C C . VAL A 1 89 ? 5.503 -2.683 -16.411 1.00 96.12 89 VAL A C 1
ATOM 675 O O . VAL A 1 89 ? 5.205 -2.324 -17.549 1.00 96.12 89 VAL A O 1
ATOM 678 N N . GLY A 1 90 ? 4.916 -2.147 -15.343 1.00 94.56 90 GLY A N 1
ATOM 679 C CA . GLY A 1 90 ? 3.979 -1.035 -15.443 1.00 94.56 90 GLY A CA 1
ATOM 680 C C . GLY A 1 90 ? 3.345 -0.662 -14.116 1.00 94.56 90 GLY A C 1
ATOM 681 O O . GLY A 1 90 ? 3.472 -1.371 -13.121 1.00 94.56 90 GLY A O 1
ATOM 682 N N . THR A 1 91 ? 2.656 0.473 -14.118 1.00 94.44 91 THR A N 1
ATOM 683 C CA . THR A 1 91 ? 1.902 0.983 -12.971 1.00 94.44 91 THR A CA 1
ATOM 684 C C . THR A 1 91 ? 0.621 1.646 -13.462 1.00 94.44 91 THR A C 1
ATOM 686 O O . THR A 1 91 ? 0.633 2.258 -14.528 1.00 94.44 91 THR A O 1
ATOM 689 N N . THR A 1 92 ? -0.457 1.573 -12.687 1.00 93.12 92 THR A N 1
ATOM 690 C CA . THR A 1 92 ? -1.708 2.308 -12.949 1.00 93.12 92 THR A CA 1
ATOM 691 C C . THR A 1 92 ? -2.195 2.947 -11.660 1.00 93.12 92 THR A C 1
ATOM 693 O O . THR A 1 92 ? -2.309 2.242 -10.662 1.00 93.12 92 THR A O 1
ATOM 696 N N . SER A 1 93 ? -2.511 4.238 -11.668 1.00 91.75 93 SER A N 1
ATOM 697 C CA . SER A 1 93 ? -3.124 4.920 -10.525 1.00 91.75 93 SER A CA 1
ATOM 698 C C . SER A 1 93 ? -4.642 4.801 -10.528 1.00 91.75 93 SER A C 1
ATOM 700 O O . SER A 1 93 ? -5.260 4.550 -11.567 1.00 91.75 93 SER A O 1
ATOM 702 N N . ILE A 1 94 ? -5.245 4.982 -9.354 1.00 86.94 94 ILE A N 1
ATOM 703 C CA . ILE A 1 94 ? -6.684 5.224 -9.262 1.00 86.94 94 ILE A CA 1
ATOM 704 C C . ILE A 1 94 ? -6.931 6.711 -9.492 1.00 86.94 94 ILE A C 1
ATOM 706 O O . ILE A 1 94 ? -6.303 7.565 -8.876 1.00 86.94 94 ILE A O 1
ATOM 710 N N . SER A 1 95 ? -7.867 7.016 -10.384 1.00 81.88 95 SER A N 1
ATOM 711 C CA . SER A 1 95 ? -8.342 8.373 -10.611 1.00 81.88 95 SER A CA 1
ATOM 712 C C . SER A 1 95 ? -9.869 8.362 -10.682 1.00 81.88 95 SER A C 1
ATOM 714 O O . SER A 1 95 ? -10.432 7.471 -11.332 1.00 81.88 95 SER A O 1
ATOM 716 N N . PRO A 1 96 ? -10.558 9.324 -10.042 1.00 72.06 96 PRO A N 1
ATOM 717 C CA . PRO A 1 96 ? -11.984 9.532 -10.251 1.00 72.06 96 PRO A CA 1
ATOM 718 C C . PRO A 1 96 ? -12.245 9.881 -11.726 1.00 72.06 96 PRO A C 1
ATOM 720 O O . PRO A 1 96 ? -12.050 11.016 -12.156 1.00 72.06 96 PRO A O 1
ATOM 723 N N . THR A 1 97 ? -12.675 8.908 -12.530 1.00 70.50 97 THR A N 1
ATOM 724 C CA . THR A 1 97 ? -13.061 9.139 -13.929 1.00 70.50 97 THR A CA 1
ATOM 725 C C . THR A 1 97 ? -14.570 9.052 -14.095 1.00 70.50 97 THR A C 1
ATOM 727 O O . THR A 1 97 ? -15.218 8.152 -13.567 1.00 70.50 97 THR A O 1
ATOM 730 N N . SER A 1 98 ? -15.143 9.982 -14.862 1.00 58.00 98 SER A N 1
ATOM 731 C CA . SER A 1 98 ? -16.576 9.985 -15.174 1.00 58.00 98 SER A CA 1
ATOM 732 C C . SER A 1 98 ? -16.963 9.025 -16.304 1.00 58.00 98 SER A C 1
ATOM 734 O O . SER A 1 98 ? -18.155 8.881 -16.561 1.00 58.00 98 SER A O 1
ATOM 736 N N . ALA A 1 99 ? -16.007 8.391 -17.001 1.00 58.72 99 ALA A N 1
ATOM 737 C CA . ALA A 1 99 ? -16.329 7.483 -18.104 1.00 58.72 99 ALA A CA 1
ATOM 738 C C . ALA A 1 99 ? -15.213 6.471 -18.448 1.00 58.72 99 ALA A C 1
ATOM 740 O O . ALA A 1 99 ? -14.188 6.815 -19.029 1.00 58.72 99 ALA A O 1
ATOM 741 N N . GLY A 1 100 ? -15.490 5.190 -18.184 1.00 57.81 100 GLY A N 1
ATOM 742 C CA . GLY A 1 100 ? -15.410 4.129 -19.200 1.00 57.81 100 GLY A CA 1
ATOM 743 C C . GLY A 1 100 ? -14.122 3.322 -19.386 1.00 57.81 100 GLY A C 1
ATOM 744 O O . GLY A 1 100 ? -14.201 2.258 -19.995 1.00 57.81 100 GLY A O 1
ATOM 745 N N . THR A 1 101 ? -12.968 3.745 -18.876 1.00 71.25 101 THR A N 1
ATOM 746 C CA . THR A 1 101 ? -11.718 2.981 -19.062 1.00 71.25 101 THR A CA 1
ATOM 747 C C . THR A 1 101 ? -11.036 2.718 -17.730 1.00 71.25 101 THR A C 1
ATOM 749 O O . THR A 1 101 ? -10.614 3.657 -17.059 1.00 71.25 101 THR A O 1
ATOM 752 N N . GLY A 1 102 ? -10.932 1.447 -17.341 1.00 83.25 102 GLY A N 1
ATOM 753 C CA . GLY A 1 102 ? -10.242 1.041 -16.122 1.00 83.25 102 GLY A CA 1
ATOM 754 C C . GLY A 1 102 ? -10.847 -0.187 -15.455 1.00 83.25 102 GLY A C 1
ATOM 755 O O . GLY A 1 102 ? -11.717 -0.872 -15.996 1.00 83.25 102 GLY A O 1
ATOM 756 N N . LEU A 1 103 ? -10.352 -0.457 -14.252 1.00 88.50 103 LEU A N 1
ATOM 757 C CA . LEU A 1 103 ? -10.903 -1.463 -13.358 1.00 88.50 103 LEU A CA 1
ATOM 758 C C . LEU A 1 103 ? -12.233 -0.974 -12.782 1.00 88.50 103 LEU A C 1
ATOM 760 O O . LEU A 1 103 ? -12.343 0.163 -12.332 1.00 88.50 103 LEU A O 1
ATOM 764 N N . ILE A 1 104 ? -13.241 -1.842 -12.798 1.00 87.69 104 ILE A N 1
ATOM 765 C CA . ILE A 1 104 ? -14.579 -1.533 -12.294 1.00 87.69 104 ILE A CA 1
ATOM 766 C C . ILE A 1 104 ? -14.807 -2.347 -11.035 1.00 87.69 104 ILE A C 1
ATOM 768 O O . ILE A 1 104 ? -14.539 -3.547 -11.006 1.00 87.69 104 ILE A O 1
ATOM 772 N N . PHE A 1 105 ? -15.331 -1.696 -10.008 1.00 90.75 105 PHE A N 1
ATOM 773 C CA . PHE A 1 105 ? -15.710 -2.346 -8.766 1.00 90.75 105 PHE A CA 1
ATOM 774 C C . PHE A 1 105 ? -17.220 -2.578 -8.738 1.00 90.75 105 PHE A C 1
ATOM 776 O O . PHE A 1 105 ? -18.002 -1.807 -9.293 1.00 90.75 105 PHE A O 1
ATOM 783 N N . GLY A 1 106 ? -17.621 -3.696 -8.143 1.00 90.75 106 GLY A N 1
ATOM 784 C CA . GLY A 1 106 ? -19.011 -4.060 -7.941 1.00 90.75 106 GLY A CA 1
ATOM 785 C C . GLY A 1 106 ? -19.691 -3.191 -6.886 1.00 90.75 106 GLY A C 1
ATOM 786 O O . GLY A 1 106 ? -19.109 -2.268 -6.317 1.00 90.75 106 GLY A O 1
ATOM 787 N N . ARG A 1 107 ? -20.955 -3.516 -6.611 1.00 91.56 107 ARG A N 1
ATOM 788 C CA . ARG A 1 107 ? -21.734 -2.850 -5.561 1.00 91.56 107 ARG A CA 1
ATOM 789 C C . ARG A 1 107 ? -21.090 -3.068 -4.184 1.00 91.56 107 ARG A C 1
ATOM 791 O O . ARG A 1 107 ? -20.497 -4.128 -3.978 1.00 91.56 107 ARG A O 1
ATOM 798 N N . PRO A 1 108 ? -21.252 -2.122 -3.242 1.00 94.81 108 PRO A N 1
ATOM 799 C CA . PRO A 1 108 ? -20.816 -2.329 -1.870 1.00 94.81 108 PRO A CA 1
ATOM 800 C C . PRO A 1 108 ? -21.547 -3.521 -1.256 1.00 94.81 108 PRO A C 1
ATOM 802 O O . PRO A 1 108 ? -22.779 -3.584 -1.278 1.00 94.81 108 PRO A O 1
ATOM 805 N N . LEU A 1 109 ? -20.785 -4.433 -0.668 1.00 95.81 109 LEU A N 1
ATOM 806 C CA . LEU A 1 109 ? -21.284 -5.593 0.058 1.00 95.81 109 LEU A CA 1
ATOM 807 C C . LEU A 1 109 ? -20.868 -5.502 1.534 1.00 95.81 109 LEU A C 1
ATOM 809 O O . LEU A 1 109 ? -19.817 -4.927 1.823 1.00 95.81 109 LEU A O 1
ATOM 813 N N . PRO A 1 110 ? -21.657 -6.053 2.473 1.00 96.94 110 PRO A N 1
ATOM 814 C CA . PRO A 1 110 ? -21.279 -6.113 3.883 1.00 96.94 110 PRO A CA 1
ATOM 815 C C . PRO A 1 110 ? -19.942 -6.831 4.087 1.00 96.94 110 PRO A C 1
ATOM 817 O O . PRO A 1 110 ? -19.762 -7.955 3.617 1.00 96.94 110 PRO A O 1
ATOM 820 N N . LEU A 1 111 ? -19.013 -6.206 4.807 1.00 97.25 111 LEU A N 1
ATOM 821 C CA . LEU A 1 111 ? -17.762 -6.831 5.221 1.00 97.25 111 LEU A CA 1
ATOM 822 C C . LEU A 1 111 ? -17.971 -7.518 6.571 1.00 97.25 111 LEU A C 1
ATOM 824 O O . LEU A 1 111 ? -18.392 -6.887 7.537 1.00 97.25 111 LEU A O 1
ATOM 828 N N . ALA A 1 112 ? -17.683 -8.817 6.641 1.00 96.56 112 ALA A N 1
ATOM 829 C CA . ALA A 1 112 ? -17.813 -9.566 7.885 1.00 96.56 112 ALA A CA 1
ATOM 830 C C . ALA A 1 112 ? -16.853 -9.029 8.962 1.00 96.56 112 ALA A C 1
ATOM 832 O O . ALA A 1 112 ? -15.667 -8.834 8.694 1.00 96.56 112 ALA A O 1
ATOM 833 N N . GLU A 1 113 ? -17.346 -8.884 10.193 1.00 95.56 113 GLU A N 1
ATOM 834 C CA . GLU A 1 113 ? -16.591 -8.314 11.320 1.00 95.56 113 GLU A CA 1
ATOM 835 C C . GLU A 1 113 ? -15.258 -9.034 11.565 1.00 95.56 113 GLU A C 1
ATOM 837 O O . GLU A 1 113 ? -14.210 -8.412 11.707 1.00 95.56 113 GLU A O 1
ATOM 842 N N . GLY A 1 114 ? -15.260 -10.371 11.506 1.00 95.88 114 GLY A N 1
ATOM 843 C CA . GLY A 1 114 ? -14.038 -11.165 11.664 1.00 95.88 114 GLY A CA 1
ATOM 844 C C . GLY A 1 114 ? -12.982 -10.893 10.585 1.00 95.88 114 GLY A C 1
ATOM 845 O O . GLY A 1 114 ? -11.788 -10.984 10.866 1.00 95.88 114 GLY A O 1
ATOM 846 N N . VAL A 1 115 ? -13.401 -10.523 9.368 1.00 97.56 115 VAL A N 1
ATOM 847 C CA . VAL A 1 115 ? -12.488 -10.145 8.278 1.00 97.56 115 VAL A CA 1
ATOM 848 C C . VAL A 1 115 ? -11.916 -8.752 8.526 1.00 97.56 115 VAL A C 1
ATOM 850 O O . VAL A 1 115 ? -10.705 -8.568 8.408 1.00 97.56 115 VAL A O 1
ATOM 853 N N . ALA A 1 116 ? -12.750 -7.788 8.924 1.00 96.56 116 ALA A N 1
ATOM 854 C CA . ALA A 1 116 ? -12.294 -6.447 9.282 1.00 96.56 116 ALA A CA 1
ATOM 855 C C . ALA A 1 116 ? -11.298 -6.488 10.456 1.00 96.56 116 ALA A C 1
ATOM 857 O O . ALA A 1 116 ? -10.192 -5.958 10.352 1.00 96.56 116 ALA A O 1
ATOM 858 N N . ALA A 1 117 ? -11.623 -7.218 11.525 1.00 95.50 117 ALA A N 1
ATOM 859 C CA . ALA A 1 117 ? -10.736 -7.406 12.669 1.00 95.50 117 ALA A CA 1
ATOM 860 C C . ALA A 1 117 ? -9.402 -8.071 12.281 1.00 95.50 117 ALA A C 1
ATOM 862 O O . ALA A 1 117 ? -8.348 -7.707 12.807 1.00 95.50 117 ALA A O 1
ATOM 863 N N . ALA A 1 118 ? -9.418 -9.031 11.347 1.00 96.06 118 ALA A N 1
ATOM 864 C CA . ALA A 1 118 ? -8.200 -9.661 10.842 1.00 96.06 118 ALA A CA 1
ATOM 865 C C . ALA A 1 118 ? -7.323 -8.675 10.054 1.00 96.06 118 ALA A C 1
ATOM 867 O O . ALA A 1 118 ? -6.114 -8.636 10.272 1.00 96.06 118 ALA A O 1
ATOM 868 N N . LEU A 1 119 ? -7.917 -7.861 9.175 1.00 95.88 119 LEU A N 1
ATOM 869 C CA . LEU A 1 119 ? -7.201 -6.822 8.425 1.00 95.88 119 LEU A CA 1
ATOM 870 C C . LEU A 1 119 ? -6.599 -5.760 9.351 1.00 95.88 119 LEU A C 1
ATOM 872 O O . LEU A 1 119 ? -5.455 -5.355 9.151 1.00 95.88 119 LEU A O 1
ATOM 876 N N . PHE A 1 120 ? -7.343 -5.357 10.383 1.00 94.31 120 PHE A N 1
ATOM 877 C CA . PHE A 1 120 ? -6.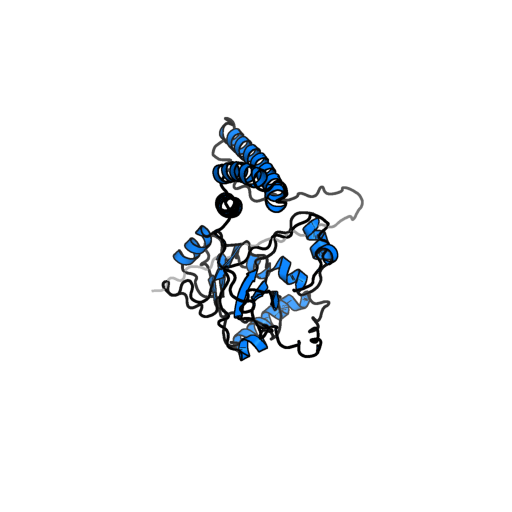885 -4.396 11.384 1.00 94.31 120 PHE A CA 1
ATOM 878 C C . PHE A 1 120 ? -5.690 -4.936 12.174 1.00 94.31 120 PHE A C 1
ATOM 880 O O . PHE A 1 120 ? -4.652 -4.289 12.246 1.00 94.31 120 PHE A O 1
ATOM 887 N N . ARG A 1 121 ? -5.779 -6.176 12.671 1.00 94.38 121 ARG A N 1
ATOM 888 C CA . ARG A 1 121 ? -4.674 -6.838 13.384 1.00 94.38 121 ARG A CA 1
ATOM 889 C C . ARG A 1 121 ? -3.421 -7.010 12.524 1.00 94.38 121 ARG A C 1
ATOM 891 O O . ARG A 1 121 ? -2.319 -7.050 13.052 1.00 94.38 121 ARG A O 1
ATOM 898 N N . GLN A 1 122 ? -3.589 -7.135 11.209 1.00 93.12 122 GLN A N 1
ATOM 899 C CA . GLN A 1 122 ? -2.483 -7.212 10.253 1.00 93.12 122 GLN A CA 1
ATOM 900 C C . GLN A 1 122 ? -1.876 -5.839 9.917 1.00 93.12 122 GLN A C 1
ATOM 902 O O . GLN A 1 122 ? -0.951 -5.792 9.111 1.00 93.12 122 GLN A O 1
ATOM 907 N N . GLY A 1 123 ? -2.404 -4.735 10.461 1.00 93.00 123 GLY A N 1
ATOM 908 C CA . GLY A 1 123 ? -1.948 -3.380 10.140 1.00 93.00 123 GLY A CA 1
ATOM 909 C C . GLY A 1 123 ? -2.175 -3.000 8.673 1.00 93.00 123 GLY A C 1
ATOM 910 O O . GLY A 1 123 ? -1.409 -2.230 8.105 1.00 93.00 123 GLY A O 1
ATOM 911 N N . ARG A 1 124 ? -3.181 -3.597 8.017 1.00 95.38 124 ARG A N 1
ATOM 912 C CA . ARG A 1 124 ? -3.430 -3.403 6.575 1.00 95.38 124 ARG A CA 1
ATOM 913 C C . ARG A 1 124 ? -4.415 -2.295 6.255 1.00 95.38 124 ARG A C 1
ATOM 915 O O . ARG A 1 124 ? -4.520 -1.916 5.091 1.00 95.38 124 ARG A O 1
ATOM 922 N N . PHE A 1 125 ? -5.167 -1.839 7.249 1.00 96.38 125 PHE A N 1
ATOM 923 C CA . PHE A 1 125 ? -6.013 -0.670 7.093 1.00 96.38 125 PHE A CA 1
ATOM 924 C C . PHE A 1 125 ? -5.140 0.580 7.066 1.00 96.38 125 PHE A C 1
ATOM 926 O O . PHE A 1 125 ? -4.316 0.774 7.950 1.00 96.38 125 PHE A O 1
ATOM 933 N N . GLN A 1 126 ? -5.339 1.387 6.033 1.00 95.81 126 GLN A N 1
ATOM 934 C CA . GLN A 1 126 ? -4.718 2.690 5.829 1.00 95.81 126 GLN A CA 1
ATOM 935 C C . GLN A 1 126 ? -5.810 3.752 5.826 1.00 95.81 126 GLN A C 1
ATOM 937 O O . GLN A 1 126 ? -6.954 3.440 5.490 1.00 95.81 126 GLN A O 1
ATOM 942 N N . GLU A 1 127 ? -5.488 4.989 6.179 1.00 95.94 127 GLU A N 1
ATOM 943 C CA . GLU A 1 127 ? -6.462 6.080 6.155 1.00 95.94 127 GLU A CA 1
ATOM 944 C C . GLU A 1 127 ? -7.020 6.312 4.750 1.00 95.94 127 GLU A C 1
ATOM 946 O O . GLU A 1 127 ? -6.305 6.265 3.748 1.00 95.94 127 GLU A O 1
ATOM 951 N N . VAL A 1 128 ? -8.324 6.568 4.656 1.00 94.88 128 VAL A N 1
ATOM 952 C CA . VAL A 1 128 ? -8.957 6.914 3.380 1.00 94.88 128 VAL A CA 1
ATOM 953 C C . VAL A 1 128 ? -8.415 8.256 2.901 1.00 94.88 128 VAL A C 1
ATOM 955 O O . VAL A 1 128 ? -8.484 9.240 3.620 1.00 94.88 128 VAL A O 1
ATOM 958 N N . THR A 1 129 ? -7.937 8.335 1.659 1.00 90.75 129 THR A N 1
ATOM 959 C CA . THR A 1 129 ? -7.461 9.602 1.067 1.00 90.75 129 THR A CA 1
ATOM 960 C C . THR A 1 129 ? -8.478 10.268 0.136 1.00 90.75 129 THR A C 1
ATOM 962 O O . THR A 1 129 ? -8.302 11.419 -0.257 1.00 90.75 129 THR A O 1
ATOM 965 N N . LEU A 1 130 ? -9.567 9.575 -0.214 1.00 89.94 130 LEU A N 1
ATOM 966 C CA . LEU A 1 130 ? -10.617 10.087 -1.098 1.00 89.94 130 LEU A CA 1
ATOM 967 C C . LEU A 1 130 ? -11.725 10.792 -0.304 1.00 89.94 130 LEU A C 1
ATOM 969 O O . LEU A 1 130 ? -12.487 10.145 0.413 1.00 89.94 130 LEU A O 1
ATOM 973 N N . GLU A 1 131 ? -11.885 12.098 -0.521 1.00 89.94 131 GLU A N 1
ATOM 974 C CA . GLU A 1 131 ? -12.861 12.937 0.195 1.00 89.94 131 GLU A CA 1
ATOM 975 C C . GLU A 1 131 ? -14.318 12.473 0.018 1.00 89.94 131 GLU A C 1
ATOM 977 O O . GLU A 1 131 ? -15.125 12.477 0.947 1.00 89.94 131 GLU A O 1
ATOM 982 N N . ALA A 1 132 ? -14.655 11.967 -1.171 1.00 89.06 132 ALA A N 1
ATOM 983 C CA . ALA A 1 132 ? -15.980 11.414 -1.449 1.00 89.06 132 ALA A CA 1
ATOM 984 C C . ALA A 1 132 ? -16.319 10.184 -0.583 1.00 89.06 132 ALA A C 1
ATOM 986 O O . ALA A 1 132 ? -17.491 9.884 -0.388 1.00 89.06 132 ALA A O 1
ATOM 987 N N . LEU A 1 133 ? -15.314 9.462 -0.077 1.00 91.50 133 LEU A N 1
ATOM 988 C CA . LEU A 1 133 ? -15.507 8.333 0.835 1.00 91.50 133 LEU A CA 1
ATOM 989 C C . LEU A 1 133 ? -15.456 8.782 2.300 1.00 91.50 133 LEU A C 1
ATOM 991 O O . LEU A 1 133 ? -16.276 8.313 3.088 1.00 91.50 133 LEU A O 1
ATOM 995 N N . LYS A 1 134 ? -14.574 9.732 2.645 1.00 93.62 134 LYS A N 1
ATOM 996 C CA . LYS A 1 134 ? -14.540 10.360 3.978 1.00 93.62 134 LYS A CA 1
ATOM 997 C C . LYS A 1 134 ? -15.879 10.994 4.347 1.00 93.62 134 LYS A C 1
ATOM 999 O O . LYS A 1 134 ? -16.441 10.679 5.387 1.00 93.62 134 LYS A O 1
ATOM 1004 N N . SER A 1 135 ? -16.456 11.785 3.441 1.00 91.88 135 SER A N 1
ATOM 1005 C CA . SER A 1 135 ? -17.784 12.406 3.609 1.00 91.88 135 SER A CA 1
ATOM 1006 C C . SER A 1 135 ? -18.942 11.406 3.745 1.00 91.88 135 SER A C 1
ATOM 1008 O O . SER A 1 135 ? -20.056 11.790 4.097 1.00 91.88 135 SER A O 1
ATOM 1010 N N . LYS A 1 136 ? -18.700 10.118 3.470 1.00 92.62 136 LYS A N 1
ATOM 1011 C CA . LYS A 1 136 ? -19.641 9.013 3.705 1.00 92.62 136 LYS A CA 1
ATOM 1012 C C . LYS A 1 136 ? -19.324 8.225 4.982 1.00 92.62 136 LYS A C 1
ATOM 1014 O O . LYS A 1 136 ? -19.909 7.170 5.172 1.00 92.62 136 LYS A O 1
ATOM 1019 N N . GLY A 1 137 ? -18.402 8.697 5.820 1.00 95.50 137 GLY A N 1
ATOM 1020 C CA . GLY A 1 137 ? -18.028 8.067 7.089 1.00 95.50 137 GLY A CA 1
ATOM 1021 C C . GLY A 1 137 ? -16.954 6.982 6.983 1.00 95.50 137 GLY A C 1
ATOM 1022 O O . GLY A 1 137 ? -16.704 6.286 7.966 1.00 95.50 137 GLY A O 1
ATOM 1023 N N . ALA A 1 138 ? -16.322 6.794 5.817 1.00 96.56 138 ALA A N 1
ATOM 1024 C CA . ALA A 1 138 ? -15.231 5.833 5.685 1.00 96.56 138 ALA A CA 1
ATOM 1025 C C . ALA A 1 138 ? -13.929 6.425 6.241 1.00 96.56 138 ALA A C 1
ATOM 1027 O O . ALA A 1 138 ? -13.433 7.422 5.718 1.00 96.56 138 ALA A O 1
ATOM 1028 N N . THR A 1 139 ? -13.340 5.775 7.243 1.00 96.88 139 THR A N 1
ATOM 1029 C CA . THR A 1 139 ? -12.092 6.243 7.869 1.00 96.88 139 THR A CA 1
ATOM 1030 C C . THR A 1 139 ? -10.866 5.510 7.371 1.00 96.88 139 THR A C 1
ATOM 1032 O O . THR A 1 139 ? -9.820 6.120 7.172 1.00 96.88 139 THR A O 1
ATOM 1035 N N . HIS A 1 140 ? -10.991 4.208 7.107 1.00 97.56 140 HIS A N 1
ATOM 1036 C CA . HIS A 1 140 ? -9.867 3.393 6.655 1.00 97.56 140 HIS A CA 1
ATOM 1037 C C . HIS A 1 140 ? -10.239 2.514 5.468 1.00 97.56 140 HIS A C 1
ATOM 1039 O O . HIS A 1 140 ? -11.395 2.120 5.304 1.00 97.56 140 HIS A O 1
ATOM 1045 N N . PHE A 1 141 ? -9.247 2.139 4.668 1.00 97.88 141 PHE A N 1
ATOM 1046 C CA . PHE A 1 141 ? -9.392 1.181 3.586 1.00 97.88 141 PHE A CA 1
ATOM 1047 C C . PHE A 1 141 ? -8.246 0.169 3.546 1.00 97.88 141 PHE A C 1
ATOM 1049 O O . PHE A 1 141 ? -7.147 0.422 4.028 1.00 97.88 141 PHE A O 1
ATOM 1056 N N . ALA A 1 142 ? -8.508 -1.003 2.978 1.00 97.62 142 ALA A N 1
ATOM 1057 C CA . ALA A 1 142 ? -7.514 -2.050 2.781 1.00 97.62 142 ALA A CA 1
ATOM 1058 C C . ALA A 1 142 ? -7.747 -2.760 1.446 1.00 97.62 142 ALA A C 1
ATOM 1060 O O . ALA A 1 142 ? -8.889 -3.015 1.051 1.00 97.62 142 ALA A O 1
ATOM 1061 N N . TRP A 1 143 ? -6.666 -3.138 0.763 1.00 97.75 143 TRP A N 1
ATOM 1062 C CA . TRP A 1 143 ? -6.765 -4.019 -0.400 1.00 97.75 143 TRP A CA 1
ATOM 1063 C C . TRP A 1 143 ? -7.002 -5.464 0.049 1.00 97.75 143 TRP A C 1
ATOM 1065 O O . TRP A 1 143 ? -6.216 -6.013 0.821 1.00 97.75 143 TRP A O 1
ATOM 1075 N N . LEU A 1 144 ? -8.054 -6.097 -0.466 1.00 97.88 144 LEU A N 1
ATOM 1076 C CA . LEU A 1 144 ? -8.359 -7.517 -0.310 1.00 97.88 144 LEU A CA 1
ATOM 1077 C C . LEU A 1 144 ? -7.706 -8.301 -1.445 1.00 97.88 144 LEU A C 1
ATOM 1079 O O . LEU A 1 144 ? -7.975 -8.042 -2.622 1.00 97.88 144 LEU A O 1
ATOM 1083 N N . ARG A 1 145 ? -6.886 -9.303 -1.117 1.00 96.69 145 ARG A N 1
ATOM 1084 C CA . ARG A 1 145 ? -6.270 -10.139 -2.152 1.00 96.69 145 ARG A CA 1
ATOM 1085 C C . ARG A 1 145 ? -7.311 -11.071 -2.783 1.00 96.69 145 ARG A C 1
ATOM 1087 O O . ARG A 1 145 ? -8.299 -11.435 -2.135 1.00 96.69 145 ARG A O 1
ATOM 1094 N N . PRO A 1 146 ? -7.093 -11.502 -4.037 1.00 97.25 146 PRO A N 1
ATOM 1095 C CA . PRO A 1 146 ? -7.951 -12.495 -4.663 1.00 97.25 146 PRO A CA 1
ATOM 1096 C C . PRO A 1 146 ? -8.140 -13.737 -3.784 1.00 97.25 146 PRO A C 1
ATOM 1098 O O . PRO A 1 146 ? -7.171 -14.363 -3.363 1.00 97.25 146 PRO A O 1
ATOM 1101 N N . LYS A 1 147 ? -9.402 -14.091 -3.519 1.00 96.38 147 LYS A N 1
ATOM 1102 C CA . LYS A 1 147 ? -9.825 -15.272 -2.741 1.00 96.38 147 LYS A CA 1
ATOM 1103 C C . LYS A 1 147 ? -9.290 -15.346 -1.302 1.00 96.38 147 LYS A C 1
ATOM 1105 O O . LYS A 1 147 ? -9.377 -16.403 -0.685 1.00 96.38 147 LYS A O 1
ATOM 1110 N N . GLU A 1 148 ? -8.785 -14.245 -0.751 1.00 95.56 148 GLU A N 1
ATOM 1111 C CA . GLU A 1 148 ? -8.128 -14.223 0.561 1.00 95.56 148 GLU A CA 1
ATOM 1112 C C . GLU A 1 148 ? -9.017 -14.709 1.711 1.00 95.56 148 GLU A C 1
ATOM 1114 O O . GLU A 1 148 ? -8.565 -15.460 2.569 1.00 95.56 148 GLU A O 1
ATOM 1119 N N . PHE A 1 149 ? -10.291 -14.317 1.698 1.00 96.50 149 PHE A N 1
ATOM 1120 C CA . PHE A 1 149 ? -11.264 -14.628 2.747 1.00 96.50 149 PHE A CA 1
ATOM 1121 C C . PHE A 1 149 ? -12.435 -15.467 2.222 1.00 96.50 149 PHE A C 1
ATOM 1123 O O . PHE A 1 149 ? -13.549 -15.389 2.738 1.00 96.50 149 PHE A O 1
ATOM 1130 N N . ALA A 1 150 ? -12.192 -16.298 1.203 1.00 95.62 150 ALA A N 1
ATOM 1131 C CA . ALA A 1 150 ? -13.224 -17.165 0.632 1.00 95.62 150 ALA A CA 1
ATOM 1132 C C . ALA A 1 150 ? -13.823 -18.133 1.677 1.00 95.62 150 ALA A C 1
ATOM 1134 O O . ALA A 1 150 ? -15.020 -18.408 1.651 1.00 95.62 150 ALA A O 1
ATOM 1135 N N . SER A 1 151 ? -13.024 -18.584 2.655 1.00 95.06 151 SER A N 1
ATOM 1136 C CA . SER A 1 151 ? -13.483 -19.402 3.793 1.00 95.06 151 SER A CA 1
ATOM 1137 C C . SER A 1 151 ? -14.458 -18.676 4.728 1.00 95.06 151 SER A C 1
ATOM 1139 O O . SER A 1 151 ? -15.181 -19.328 5.474 1.00 95.06 151 SER A O 1
ATOM 1141 N N . HIS A 1 152 ? -14.493 -17.343 4.679 1.00 94.38 152 HIS A N 1
ATOM 1142 C CA . HIS A 1 152 ? -15.400 -16.492 5.452 1.00 94.38 152 HIS A CA 1
ATOM 1143 C C . HIS A 1 152 ? -16.599 -16.009 4.619 1.00 94.38 152 HIS A C 1
ATOM 1145 O O . HIS A 1 152 ? -17.297 -15.085 5.027 1.00 94.38 152 HIS A O 1
ATOM 1151 N N . GLY A 1 153 ? -16.835 -16.610 3.445 1.00 93.62 153 GLY A N 1
ATOM 1152 C CA . GLY A 1 153 ? -17.948 -16.255 2.561 1.00 93.62 153 GLY A CA 1
ATOM 1153 C C . GLY A 1 153 ? -17.736 -14.969 1.757 1.00 93.62 153 GLY A C 1
ATOM 1154 O O . GLY A 1 153 ? -18.690 -14.456 1.178 1.00 93.62 153 GLY A O 1
ATOM 1155 N N . LEU A 1 154 ? -16.508 -14.439 1.710 1.00 94.56 154 LEU A N 1
ATOM 1156 C CA . LEU A 1 154 ? -16.180 -13.248 0.930 1.00 94.56 154 LEU A CA 1
ATOM 1157 C C . LEU A 1 154 ? -15.816 -13.638 -0.512 1.00 94.56 154 LEU A C 1
ATOM 1159 O O . LEU A 1 154 ? -14.748 -14.209 -0.755 1.00 94.56 154 LEU A O 1
ATOM 1163 N N . ASP A 1 155 ? -16.682 -13.321 -1.475 1.00 92.38 155 ASP A N 1
ATOM 1164 C CA . ASP A 1 155 ? -16.435 -13.610 -2.892 1.00 92.38 155 ASP A CA 1
ATOM 1165 C C . ASP A 1 155 ? -15.700 -12.451 -3.587 1.00 92.38 155 ASP A C 1
ATOM 1167 O O . ASP A 1 155 ? -16.298 -11.542 -4.162 1.00 92.38 155 ASP A O 1
ATOM 1171 N N . CYS A 1 156 ? -14.367 -12.486 -3.516 1.00 94.06 156 CYS A N 1
ATOM 1172 C CA . CYS A 1 156 ? -13.470 -11.540 -4.189 1.00 94.06 156 CYS A CA 1
ATOM 1173 C C . CYS A 1 156 ? -12.503 -12.291 -5.121 1.00 94.06 156 CYS A C 1
ATOM 1175 O O . CYS A 1 156 ? -11.313 -12.400 -4.807 1.00 94.06 156 CYS A O 1
ATOM 1177 N N . PRO A 1 157 ? -12.951 -12.830 -6.270 1.00 94.81 157 PRO A N 1
ATOM 1178 C CA . PRO A 1 157 ? -12.123 -13.690 -7.121 1.00 94.81 157 PRO A CA 1
ATOM 1179 C C . PRO A 1 157 ? -10.934 -12.952 -7.747 1.00 94.81 157 PRO A C 1
ATOM 1181 O O . PRO A 1 157 ? -9.940 -13.588 -8.096 1.00 94.81 157 PRO A O 1
ATOM 1184 N N . SER A 1 158 ? -11.025 -11.624 -7.858 1.00 95.75 158 SER A N 1
ATOM 1185 C CA . SER A 1 158 ? -9.976 -10.757 -8.401 1.00 95.75 158 SER A CA 1
ATOM 1186 C C . SER A 1 158 ? -9.504 -9.678 -7.421 1.00 95.75 158 SER A C 1
ATOM 1188 O O . SER A 1 158 ? -8.759 -8.786 -7.813 1.00 95.75 158 SER A O 1
ATOM 1190 N N . GLY A 1 159 ? -9.869 -9.804 -6.143 1.00 96.75 159 GLY A N 1
ATOM 1191 C CA . GLY A 1 159 ? -9.586 -8.815 -5.103 1.00 96.75 159 GLY A CA 1
ATOM 1192 C C . GLY A 1 159 ? -10.673 -7.747 -4.994 1.00 96.75 159 GLY A C 1
ATOM 1193 O O . GLY A 1 159 ? -11.748 -7.888 -5.580 1.00 96.75 159 GLY A O 1
ATOM 1194 N N . GLY A 1 160 ? -10.415 -6.705 -4.212 1.00 96.56 160 GLY A N 1
ATOM 1195 C CA . GLY A 1 160 ? -11.352 -5.607 -3.973 1.00 96.56 160 GLY A CA 1
ATOM 1196 C C . GLY A 1 160 ? -10.875 -4.681 -2.862 1.00 96.56 160 GLY A C 1
ATOM 1197 O O . GLY A 1 160 ? -9.852 -4.941 -2.235 1.00 96.56 160 GLY A O 1
ATOM 1198 N N . PHE A 1 161 ? -11.627 -3.622 -2.586 1.00 97.75 161 PHE A N 1
ATOM 1199 C CA . PHE A 1 161 ? -11.321 -2.711 -1.481 1.00 97.75 161 PHE A CA 1
ATOM 1200 C C . PHE A 1 161 ? -12.287 -2.921 -0.325 1.00 97.75 161 PHE A C 1
ATOM 1202 O O . PHE A 1 161 ? -13.498 -2.891 -0.524 1.00 97.75 161 PHE A O 1
ATOM 1209 N N . ALA A 1 162 ? -11.751 -3.141 0.870 1.00 98.06 162 ALA A N 1
ATOM 1210 C CA . ALA A 1 162 ? -12.486 -3.105 2.126 1.00 98.06 162 ALA A CA 1
ATOM 1211 C C . ALA A 1 162 ? -12.410 -1.697 2.715 1.00 98.06 162 ALA A C 1
ATOM 1213 O O . ALA A 1 162 ? -11.351 -1.081 2.661 1.00 98.06 162 ALA A O 1
ATOM 1214 N N . TYR A 1 163 ? -13.502 -1.227 3.309 1.00 98.06 163 TYR A N 1
ATOM 1215 C CA . TYR A 1 163 ? -13.602 0.063 3.979 1.00 98.06 163 TYR A CA 1
ATOM 1216 C C . TYR A 1 163 ? -14.173 -0.112 5.380 1.00 98.06 163 TYR A C 1
ATOM 1218 O O . TYR A 1 163 ? -15.204 -0.769 5.575 1.00 98.06 163 TYR A O 1
ATOM 1226 N N . LYS A 1 164 ? -13.485 0.498 6.340 1.00 97.25 164 LYS A N 1
ATOM 1227 C CA . LYS A 1 164 ? -13.935 0.665 7.715 1.00 97.25 164 LYS A CA 1
ATOM 1228 C C . LYS A 1 164 ? -14.704 1.982 7.807 1.00 97.25 164 LYS A C 1
ATOM 1230 O O . LYS A 1 164 ? -14.277 2.981 7.233 1.00 97.25 164 LYS A O 1
ATOM 1235 N N . PHE A 1 165 ? -15.810 1.951 8.531 1.00 96.38 165 PHE A N 1
ATOM 1236 C CA . PHE A 1 165 ? -16.640 3.112 8.838 1.00 96.38 165 PHE A CA 1
ATOM 1237 C C . PHE A 1 165 ? -16.666 3.306 10.353 1.00 96.38 165 PHE A C 1
ATOM 1239 O O . PHE A 1 165 ? -16.433 2.339 11.089 1.00 96.38 165 PHE A O 1
ATOM 1246 N N . ASP A 1 166 ? -16.922 4.528 10.800 1.00 91.00 166 ASP A N 1
ATOM 1247 C CA . ASP A 1 166 ? -16.997 4.839 12.227 1.00 91.00 166 ASP A CA 1
ATOM 1248 C C . ASP A 1 166 ? -18.264 4.298 12.902 1.00 91.00 166 ASP A C 1
ATOM 1250 O O . ASP A 1 166 ? -19.154 3.714 12.273 1.00 91.00 166 ASP A O 1
ATOM 1254 N N . SER A 1 167 ? -18.270 4.391 14.234 1.00 74.69 167 SER A N 1
ATOM 1255 C CA . SER A 1 167 ? -19.153 3.637 15.120 1.00 74.69 167 SER A CA 1
ATOM 1256 C C . SER A 1 167 ? -20.634 3.845 14.788 1.00 74.69 167 SER A C 1
ATOM 1258 O O . SER A 1 167 ? -21.210 4.915 14.953 1.00 74.69 167 SER A O 1
ATOM 1260 N N . GLY A 1 168 ? -21.267 2.763 14.330 1.00 78.69 168 GLY A N 1
ATOM 1261 C CA . GLY A 1 168 ? -22.692 2.708 13.999 1.00 78.69 168 GLY A CA 1
ATOM 1262 C C . GLY A 1 168 ? -22.963 2.205 12.584 1.00 78.69 168 GLY A C 1
ATOM 1263 O O . GLY A 1 168 ? -24.006 1.593 12.349 1.00 78.69 168 GLY A O 1
ATOM 1264 N N . GLU A 1 169 ? -22.012 2.373 11.661 1.00 90.06 169 GLU A N 1
ATOM 1265 C CA . GLU A 1 169 ? -22.154 1.886 10.291 1.00 90.06 169 GLU A CA 1
ATOM 1266 C C . GLU A 1 169 ? -21.473 0.533 10.058 1.00 90.06 169 GLU A C 1
ATOM 1268 O O . GLU A 1 169 ? -20.379 0.237 10.541 1.00 90.06 169 GLU A O 1
ATOM 1273 N N . GLN A 1 170 ? -22.129 -0.314 9.265 1.00 94.88 170 GLN A N 1
ATOM 1274 C CA . GLN A 1 170 ? -21.569 -1.601 8.872 1.00 94.88 170 GLN A CA 1
ATOM 1275 C C . GLN A 1 170 ? -20.426 -1.401 7.871 1.00 94.88 170 GLN A C 1
ATOM 1277 O O . GLN A 1 170 ? -20.609 -0.764 6.834 1.00 94.88 170 GLN A O 1
ATOM 1282 N N . HIS A 1 171 ? -19.274 -2.022 8.139 1.00 97.44 171 HIS A N 1
ATOM 1283 C CA . HIS A 1 171 ? -18.138 -2.051 7.219 1.00 97.44 171 HIS A CA 1
ATOM 1284 C C . HIS A 1 171 ? -18.517 -2.655 5.864 1.00 97.44 171 HIS A C 1
ATOM 1286 O O . HIS A 1 171 ? -19.364 -3.550 5.767 1.00 97.44 171 HIS A O 1
ATOM 1292 N N . ARG A 1 172 ? -17.877 -2.185 4.792 1.00 97.69 172 ARG A N 1
ATOM 1293 C CA . ARG A 1 172 ? -18.230 -2.576 3.419 1.00 97.69 172 ARG A CA 1
ATOM 1294 C C . ARG A 1 172 ? -17.006 -2.994 2.632 1.00 97.69 172 ARG A C 1
ATOM 1296 O O . ARG A 1 172 ? -15.891 -2.583 2.930 1.00 97.69 172 ARG A O 1
ATOM 1303 N N . TYR A 1 173 ? -17.215 -3.787 1.592 1.00 97.56 173 TYR A N 1
ATOM 1304 C CA . TYR A 1 173 ? -16.202 -4.020 0.576 1.00 97.56 173 TYR A CA 1
ATOM 1305 C C . TYR A 1 173 ? -16.776 -3.913 -0.832 1.00 97.56 173 TYR A C 1
ATOM 1307 O O . TYR A 1 173 ? -17.965 -4.131 -1.063 1.00 97.56 173 TYR A O 1
ATOM 1315 N N . PHE A 1 174 ? -15.903 -3.576 -1.771 1.00 95.94 174 PHE A N 1
ATOM 1316 C CA . PHE A 1 174 ? -16.206 -3.378 -3.178 1.00 95.94 174 PHE A CA 1
ATOM 1317 C C . PHE A 1 174 ? -15.371 -4.383 -3.981 1.00 95.94 174 PHE A C 1
ATOM 1319 O O . PHE A 1 174 ? -14.169 -4.165 -4.170 1.00 95.94 174 PHE A O 1
ATOM 1326 N N . PRO A 1 175 ? -15.953 -5.521 -4.405 1.00 95.94 175 PRO A N 1
ATOM 1327 C CA . PRO A 1 175 ? -15.216 -6.541 -5.142 1.00 95.94 175 PRO A CA 1
ATOM 1328 C C . PRO A 1 175 ? -14.849 -6.035 -6.535 1.00 95.94 175 PRO A C 1
ATOM 1330 O O . PRO A 1 175 ? -15.630 -5.336 -7.177 1.00 95.94 175 PRO A O 1
ATOM 1333 N N . LEU A 1 176 ? -13.681 -6.416 -7.041 1.00 93.88 176 LEU A N 1
ATOM 1334 C CA . LEU A 1 176 ? -13.299 -6.112 -8.413 1.00 93.88 176 LEU A CA 1
ATOM 1335 C C . LEU A 1 176 ? -14.178 -6.912 -9.388 1.00 93.88 176 LEU A C 1
ATOM 1337 O O . LEU A 1 176 ? -14.200 -8.145 -9.364 1.00 93.88 176 LEU A O 1
ATOM 1341 N N . ALA A 1 177 ? -14.903 -6.216 -10.262 1.00 88.44 177 ALA A N 1
ATOM 1342 C CA . ALA A 1 177 ? -15.791 -6.825 -11.238 1.00 88.44 177 ALA A CA 1
ATOM 1343 C C . ALA A 1 177 ? -14.998 -7.244 -12.488 1.00 88.44 177 ALA A C 1
ATOM 1345 O O . ALA A 1 177 ? -14.449 -6.418 -13.213 1.00 88.44 177 ALA A O 1
ATOM 1346 N N . GLY A 1 178 ? -14.959 -8.549 -12.781 1.00 76.56 178 GLY A N 1
ATOM 1347 C CA . GLY A 1 178 ? -14.248 -9.082 -13.956 1.00 76.56 178 GLY A CA 1
ATOM 1348 C C . GLY A 1 178 ? -14.867 -8.697 -15.309 1.00 76.56 178 GLY A C 1
ATOM 1349 O O . GLY A 1 178 ? -14.223 -8.837 -16.352 1.00 76.56 178 GLY A O 1
ATOM 1350 N N . LYS A 1 179 ? -16.112 -8.208 -15.297 1.00 75.00 179 LYS A N 1
ATOM 1351 C CA . LYS A 1 179 ? -16.811 -7.621 -16.442 1.00 75.00 179 LYS A CA 1
ATOM 1352 C C . LYS A 1 179 ? -17.351 -6.253 -16.026 1.00 75.00 179 LYS A C 1
ATOM 1354 O O . LYS A 1 179 ? -17.850 -6.153 -14.905 1.00 75.00 179 LYS A O 1
ATOM 1359 N N . PRO A 1 180 ? -17.318 -5.236 -16.904 1.00 60.72 180 PRO A N 1
ATOM 1360 C CA . PRO A 1 180 ? -18.040 -3.993 -16.681 1.00 60.72 180 PRO A CA 1
ATOM 1361 C C . PRO A 1 180 ? -19.514 -4.302 -16.412 1.00 60.72 180 PRO A C 1
ATOM 1363 O O . PRO A 1 180 ? -20.245 -4.678 -17.325 1.00 60.72 180 PRO A O 1
ATOM 1366 N N . VAL A 1 181 ? -19.958 -4.181 -15.162 1.00 53.75 181 VAL A N 1
ATOM 1367 C CA . VAL A 1 181 ? -21.388 -4.177 -14.839 1.00 53.75 181 VAL A CA 1
ATOM 1368 C C . VAL A 1 181 ? -21.812 -2.718 -14.773 1.00 53.75 181 VAL A C 1
ATOM 1370 O O . VAL A 1 181 ? -22.121 -2.184 -13.713 1.00 53.75 181 VAL A O 1
ATOM 1373 N N . LEU A 1 182 ? -21.786 -2.044 -15.922 1.00 54.91 182 LEU A N 1
ATOM 1374 C CA . LEU A 1 182 ? -22.550 -0.814 -16.079 1.00 54.91 182 LEU A CA 1
ATOM 1375 C C . LEU A 1 182 ? -24.009 -1.248 -16.217 1.00 54.91 182 LEU A C 1
ATOM 1377 O O . LEU A 1 182 ? -24.489 -1.511 -17.312 1.00 54.91 182 LEU A O 1
ATOM 1381 N N . SER A 1 183 ? -24.700 -1.431 -15.092 1.00 50.03 183 SER A N 1
ATOM 1382 C CA . SER A 1 183 ? -26.161 -1.479 -15.138 1.00 50.03 183 SER A CA 1
ATOM 1383 C C . SER A 1 183 ? -26.656 -0.095 -15.549 1.00 50.03 183 SER A C 1
ATOM 1385 O O . SER A 1 183 ? -26.179 0.879 -14.969 1.00 50.03 183 SER A O 1
ATOM 1387 N N . ASP A 1 184 ? -27.626 0.002 -16.459 1.00 49.34 184 ASP A N 1
ATOM 1388 C CA . ASP A 1 184 ? -28.202 1.287 -16.898 1.00 49.34 184 ASP A CA 1
ATOM 1389 C C . ASP A 1 184 ? -28.650 2.168 -15.712 1.00 49.34 184 ASP A C 1
ATOM 1391 O O . ASP A 1 184 ? -28.459 3.378 -15.721 1.00 49.34 184 ASP A O 1
ATOM 1395 N N . ALA A 1 185 ? -29.119 1.557 -14.616 1.00 51.75 185 ALA A N 1
ATOM 1396 C CA . ALA A 1 185 ? -29.457 2.255 -13.369 1.00 51.75 185 ALA A CA 1
ATOM 1397 C C . ALA A 1 185 ? -28.248 2.899 -12.651 1.00 51.75 185 ALA A C 1
ATOM 1399 O O . ALA A 1 185 ? -28.379 3.932 -12.005 1.00 51.75 185 ALA A O 1
ATOM 1400 N N . GLY A 1 186 ? -27.062 2.295 -12.762 1.00 51.00 186 GLY A N 1
ATOM 1401 C CA . GLY A 1 186 ? -25.811 2.861 -12.250 1.00 51.00 186 GLY A CA 1
ATOM 1402 C C . GLY A 1 186 ? -25.301 4.008 -13.120 1.00 51.00 186 GLY A C 1
ATOM 1403 O O . GLY A 1 186 ? -24.716 4.949 -12.597 1.00 51.00 186 GLY A O 1
ATOM 1404 N N . LEU A 1 187 ? -25.590 3.964 -14.425 1.00 51.75 187 LEU A N 1
ATOM 1405 C CA . LEU A 1 187 ? -25.369 5.095 -15.321 1.00 51.75 187 LEU A CA 1
ATOM 1406 C C . LEU A 1 187 ? -26.291 6.263 -14.941 1.00 51.75 187 LEU A C 1
ATOM 1408 O O . LEU A 1 187 ? -25.824 7.388 -14.845 1.00 51.75 187 LEU A O 1
ATOM 1412 N N . GLN A 1 188 ? -27.566 5.989 -14.646 1.00 51.06 188 GLN A N 1
ATOM 1413 C CA . GLN A 1 188 ? -28.547 7.018 -14.289 1.00 51.06 188 GLN A CA 1
ATOM 1414 C C . GLN A 1 188 ? -28.224 7.715 -12.953 1.00 51.06 188 GLN A C 1
ATOM 1416 O O . GLN A 1 188 ? -28.214 8.939 -12.898 1.00 51.06 188 GLN A O 1
ATOM 1421 N N . ASN A 1 189 ? -27.848 6.963 -11.911 1.00 51.25 189 ASN A N 1
ATOM 1422 C CA . ASN A 1 189 ? -27.432 7.554 -10.629 1.00 51.25 189 ASN A CA 1
ATOM 1423 C C . ASN A 1 189 ? -26.101 8.321 -10.735 1.00 51.25 189 ASN A C 1
ATOM 1425 O O . ASN A 1 189 ? -25.918 9.335 -10.067 1.00 51.25 189 ASN A O 1
ATOM 1429 N N . ALA A 1 190 ? -25.177 7.866 -11.591 1.00 49.72 190 ALA A N 1
ATOM 1430 C CA . ALA A 1 190 ? -23.945 8.602 -11.875 1.00 49.72 190 ALA A CA 1
ATOM 1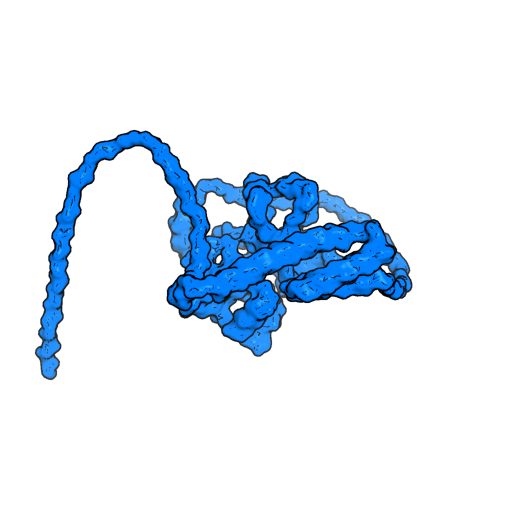431 C C . ALA A 1 190 ? -24.217 9.915 -12.630 1.00 49.72 190 ALA A C 1
ATOM 1433 O O . ALA A 1 190 ? -23.452 10.864 -12.484 1.00 49.72 190 ALA A O 1
ATOM 1434 N N . VAL A 1 191 ? -25.298 9.989 -13.413 1.00 50.22 191 VAL A N 1
ATOM 1435 C CA . VAL A 1 191 ? -25.748 11.222 -14.080 1.00 50.22 191 VAL A CA 1
ATOM 1436 C C . VAL A 1 191 ? -26.375 12.201 -13.073 1.00 50.22 191 VAL A C 1
ATOM 1438 O O . VAL A 1 191 ? -26.133 13.403 -13.178 1.00 50.22 191 VAL A O 1
ATOM 1441 N N . ASP A 1 192 ? -27.079 11.712 -12.048 1.00 46.06 192 ASP A N 1
ATOM 1442 C CA . ASP A 1 192 ? -27.632 12.566 -10.983 1.00 46.06 192 ASP A CA 1
ATOM 1443 C C . ASP A 1 192 ? -26.533 13.128 -10.051 1.00 46.06 192 ASP A C 1
ATOM 1445 O O . ASP A 1 192 ? -26.534 14.324 -9.749 1.00 46.06 192 ASP A O 1
ATOM 1449 N N . GLU A 1 193 ? -25.514 12.337 -9.683 1.00 47.22 193 GLU A N 1
ATOM 1450 C CA . GLU A 1 193 ? -24.323 12.855 -8.973 1.00 47.22 193 GLU A CA 1
ATOM 1451 C C . GLU A 1 193 ? -23.436 13.758 -9.859 1.00 47.22 193 GLU A C 1
ATOM 1453 O O . GLU A 1 193 ? -22.776 14.677 -9.363 1.00 47.22 193 GLU A O 1
ATOM 1458 N N . GLN A 1 194 ? -23.450 13.575 -11.185 1.00 46.16 194 GLN A N 1
ATOM 1459 C CA . GLN A 1 194 ? -22.758 14.465 -12.128 1.00 46.16 194 GLN A CA 1
ATOM 1460 C C . GLN A 1 194 ? -23.328 15.887 -12.137 1.00 46.16 194 GLN A C 1
ATOM 1462 O O . GLN A 1 194 ? -22.581 16.822 -12.435 1.00 46.16 194 GLN A O 1
ATOM 1467 N N . SER A 1 195 ? -24.597 16.087 -11.769 1.00 41.41 195 SER A N 1
ATOM 1468 C CA . SER A 1 195 ? -25.168 17.431 -11.643 1.00 41.41 195 SER A CA 1
ATOM 1469 C C . SER A 1 195 ? -24.532 18.221 -10.492 1.00 41.41 195 SER A C 1
ATOM 1471 O O . SER A 1 195 ? -24.363 19.432 -10.624 1.00 41.41 195 SER A O 1
ATOM 1473 N N . LEU A 1 196 ? -24.095 17.554 -9.417 1.00 39.06 196 LEU A N 1
ATOM 1474 C CA . LEU A 1 196 ? -23.397 18.187 -8.290 1.00 39.06 196 LEU A CA 1
ATOM 1475 C C . LEU A 1 196 ? -21.917 18.452 -8.608 1.00 39.06 196 LEU A C 1
ATOM 1477 O O . LEU A 1 196 ? -21.384 19.503 -8.265 1.00 39.06 196 LEU A O 1
ATOM 1481 N N . LEU A 1 197 ? -21.263 17.556 -9.353 1.00 39.12 197 LEU A N 1
ATOM 1482 C CA . LEU A 1 197 ? -19.853 17.710 -9.747 1.00 39.12 197 LEU A CA 1
ATOM 1483 C C . LEU A 1 197 ? -19.636 18.620 -10.970 1.00 39.12 197 LEU A C 1
ATOM 1485 O O . LEU A 1 197 ? -18.521 19.094 -11.201 1.00 39.12 197 LEU A O 1
ATOM 1489 N N . SER A 1 198 ? -20.679 18.909 -11.756 1.00 38.16 198 SER A N 1
ATOM 1490 C CA . SER A 1 198 ? -20.600 19.842 -12.891 1.00 38.16 198 SER A CA 1
ATOM 1491 C C . SER A 1 198 ? -20.314 21.296 -12.487 1.00 38.16 198 SER A C 1
ATOM 1493 O O . SER A 1 198 ? -19.799 22.053 -13.310 1.00 38.16 198 SER A O 1
ATOM 1495 N N . GLN A 1 199 ? -20.538 21.671 -11.221 1.00 36.16 199 GLN A N 1
ATOM 1496 C CA . GLN A 1 199 ? -20.146 22.986 -10.697 1.00 36.16 199 GLN A CA 1
ATOM 1497 C C . GLN A 1 199 ? -18.633 23.102 -10.421 1.00 36.16 199 GLN A C 1
ATOM 1499 O O . GLN A 1 199 ? -18.131 24.211 -10.269 1.00 36.16 199 GLN A O 1
ATOM 1504 N N . ALA A 1 200 ? -17.879 21.994 -10.455 1.00 34.28 200 ALA A N 1
ATOM 1505 C CA . ALA A 1 200 ? -16.440 21.963 -10.165 1.00 34.28 200 ALA A CA 1
ATOM 1506 C C . ALA A 1 200 ? -15.537 21.749 -11.401 1.00 34.28 200 ALA A C 1
ATOM 1508 O O . ALA A 1 200 ? -14.334 21.531 -11.268 1.00 34.28 200 ALA A O 1
ATOM 1509 N N . ARG A 1 201 ? -16.073 21.793 -12.630 1.00 31.16 201 ARG A N 1
ATOM 1510 C CA . ARG A 1 201 ? -15.315 21.446 -13.847 1.00 31.16 201 ARG A CA 1
ATOM 1511 C C . ARG A 1 201 ? -14.945 22.666 -14.692 1.00 31.16 201 ARG A C 1
ATOM 1513 O O . ARG A 1 201 ? -15.587 22.965 -15.696 1.00 31.16 201 ARG A O 1
ATOM 1520 N N . LYS A 1 202 ? -13.813 23.291 -14.355 1.00 27.08 202 LYS A N 1
ATOM 1521 C CA . LYS A 1 202 ? -12.945 23.955 -15.340 1.00 27.08 202 LYS A CA 1
ATOM 1522 C C . LYS A 1 202 ? -11.599 23.227 -15.378 1.00 27.08 202 LYS A C 1
ATOM 1524 O O . LYS A 1 202 ? -10.844 23.271 -14.420 1.00 27.08 202 LYS A O 1
ATOM 1529 N N . SER A 1 203 ? -11.337 22.619 -16.535 1.00 28.89 203 SER A N 1
ATOM 1530 C CA . SER A 1 203 ? -10.060 22.061 -17.006 1.00 28.89 203 SER A CA 1
ATOM 1531 C C . SER A 1 203 ? -9.640 20.672 -16.496 1.00 28.89 203 SER A C 1
ATOM 1533 O O . SER A 1 203 ? -9.320 20.477 -15.333 1.00 28.89 203 SER A O 1
ATOM 1535 N N . ILE A 1 204 ? -9.548 19.729 -17.444 1.00 26.42 204 ILE A N 1
ATOM 1536 C CA . ILE A 1 204 ? -8.340 18.992 -17.892 1.00 26.42 204 ILE A CA 1
ATOM 1537 C C . ILE A 1 204 ? -8.786 17.635 -18.468 1.00 26.42 204 ILE A C 1
ATOM 1539 O O . ILE A 1 204 ? -9.400 16.813 -17.793 1.00 26.42 204 ILE A O 1
ATOM 1543 N N . ALA A 1 205 ? -8.467 17.412 -19.745 1.00 26.38 205 ALA A N 1
ATOM 1544 C CA . ALA A 1 205 ? -8.588 16.129 -20.426 1.00 26.38 205 ALA A CA 1
ATOM 1545 C C . ALA A 1 205 ? -7.256 15.372 -20.304 1.0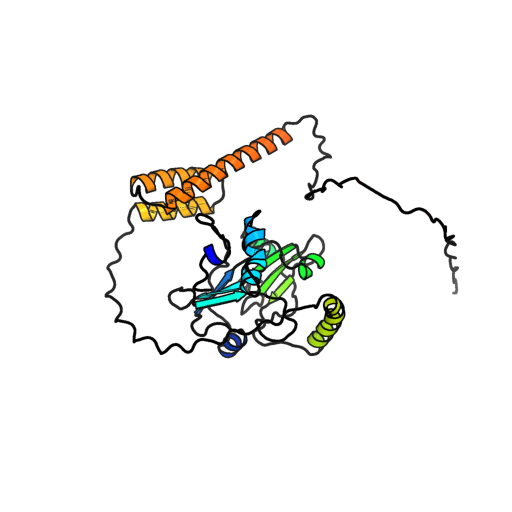0 26.38 205 ALA A C 1
ATOM 1547 O O . ALA A 1 205 ? -6.205 15.926 -20.623 1.00 26.38 205 ALA A O 1
ATOM 1548 N N . CYS A 1 206 ? -7.292 14.117 -19.852 1.00 27.92 206 CYS A N 1
ATOM 1549 C CA . CYS A 1 206 ? -6.103 13.271 -19.755 1.00 27.92 206 CYS A CA 1
ATOM 1550 C C . CYS A 1 206 ? -5.856 12.581 -21.103 1.00 27.92 206 CYS A C 1
ATOM 1552 O O . CYS A 1 206 ? -6.649 11.748 -21.544 1.00 27.92 206 CYS A O 1
ATOM 1554 N N . GLY A 1 207 ? -4.767 12.963 -21.771 1.00 27.14 207 GLY A N 1
ATOM 1555 C CA . GLY A 1 207 ? -4.302 12.336 -23.003 1.00 27.14 207 GLY A CA 1
ATOM 1556 C C . GLY A 1 207 ? -3.667 10.976 -22.722 1.00 27.14 207 GLY A C 1
ATOM 1557 O O . GLY A 1 207 ? -2.830 10.838 -21.834 1.00 27.14 207 GLY A O 1
ATOM 1558 N N . VAL A 1 208 ? -4.061 9.968 -23.495 1.00 32.34 208 VAL A N 1
ATOM 1559 C CA . VAL A 1 208 ? -3.381 8.672 -23.547 1.00 32.34 208 VAL A CA 1
ATOM 1560 C C . VAL A 1 208 ? -2.043 8.884 -24.261 1.00 32.34 208 VAL A C 1
ATOM 1562 O O . VAL A 1 208 ? -2.024 9.210 -25.448 1.00 32.34 208 VAL A O 1
ATOM 1565 N N . CYS A 1 209 ? -0.922 8.725 -23.554 1.00 29.86 209 CYS A N 1
ATOM 1566 C CA . CYS A 1 209 ? 0.402 8.733 -24.177 1.00 29.86 209 CYS A CA 1
ATOM 1567 C C . CYS A 1 209 ? 0.543 7.516 -25.100 1.00 29.86 209 CYS A C 1
ATOM 1569 O O . CYS A 1 209 ? 0.540 6.368 -24.651 1.00 29.86 209 CYS A O 1
ATOM 1571 N N . ALA A 1 210 ? 0.645 7.785 -26.402 1.00 30.45 210 ALA A N 1
ATOM 1572 C CA . ALA A 1 210 ? 0.845 6.780 -27.432 1.00 30.45 210 ALA A CA 1
ATOM 1573 C C . ALA A 1 210 ? 2.182 6.052 -27.234 1.00 30.45 210 ALA A C 1
ATOM 1575 O O . ALA A 1 210 ? 3.235 6.659 -27.038 1.00 30.45 210 ALA A O 1
ATOM 1576 N N . SER A 1 211 ? 2.110 4.727 -27.286 1.00 35.03 211 SER A N 1
ATOM 1577 C CA . SER A 1 211 ? 3.223 3.807 -27.103 1.00 35.03 211 SER A CA 1
ATOM 1578 C C . SER A 1 211 ? 4.255 3.951 -28.227 1.00 35.03 211 SER A C 1
ATOM 1580 O O . SER A 1 211 ? 3.925 3.873 -29.408 1.00 35.03 211 SER A O 1
ATOM 1582 N N . SER A 1 212 ? 5.517 4.138 -27.840 1.00 33.84 212 SER A N 1
ATOM 1583 C CA . SER A 1 212 ? 6.677 4.138 -28.733 1.00 33.84 212 SER A CA 1
ATOM 1584 C C . SER A 1 212 ? 6.856 2.759 -29.382 1.00 33.84 212 SER A C 1
ATOM 1586 O O . SER A 1 212 ? 7.022 1.754 -28.690 1.00 33.84 212 SER A O 1
ATOM 1588 N N . THR A 1 213 ? 6.822 2.700 -30.715 1.00 34.81 213 THR A N 1
ATOM 1589 C CA . THR A 1 213 ? 7.140 1.506 -31.510 1.00 34.81 213 THR A CA 1
ATOM 1590 C C . THR A 1 213 ? 8.655 1.311 -31.564 1.00 34.81 213 THR A C 1
ATOM 1592 O O . THR A 1 213 ? 9.308 1.695 -32.536 1.00 34.81 213 THR A O 1
ATOM 1595 N N . ALA A 1 214 ? 9.228 0.747 -30.503 1.00 41.03 214 ALA A N 1
ATOM 1596 C CA . ALA A 1 214 ? 10.614 0.295 -30.513 1.00 41.03 214 ALA A CA 1
ATOM 1597 C C . ALA A 1 214 ? 10.746 -1.019 -31.319 1.00 41.03 214 ALA A C 1
ATOM 1599 O O . ALA A 1 214 ? 9.836 -1.853 -31.282 1.00 41.03 214 ALA A O 1
ATOM 1600 N N . PRO A 1 215 ? 11.852 -1.223 -32.058 1.00 52.78 215 PRO A N 1
ATOM 1601 C CA . PRO A 1 215 ? 12.127 -2.479 -32.752 1.00 52.78 215 PRO A CA 1
ATOM 1602 C C . PRO A 1 215 ? 12.236 -3.655 -31.760 1.00 52.78 215 PRO A C 1
ATOM 1604 O O . PRO A 1 215 ? 12.601 -3.446 -30.601 1.00 52.78 215 PRO A O 1
ATOM 1607 N N . PRO A 1 216 ? 11.933 -4.890 -32.201 1.00 54.84 216 PRO A N 1
ATOM 1608 C CA . PRO A 1 216 ? 11.970 -6.066 -31.340 1.00 54.84 216 PRO A CA 1
ATOM 1609 C C . PRO A 1 216 ? 13.375 -6.258 -30.745 1.00 54.84 216 PRO A C 1
ATOM 1611 O O . PRO A 1 216 ? 14.363 -6.163 -31.483 1.00 54.84 216 PRO A O 1
ATOM 1614 N N . PRO A 1 217 ? 13.488 -6.516 -29.429 1.00 65.44 217 PRO A N 1
ATOM 1615 C CA . PRO A 1 217 ? 14.776 -6.736 -28.794 1.00 65.44 217 PRO A CA 1
ATOM 1616 C C . PRO A 1 217 ? 15.452 -7.989 -29.375 1.00 65.44 217 PRO A C 1
ATOM 1618 O O . PRO A 1 217 ? 14.764 -8.935 -29.777 1.00 65.44 217 PRO A O 1
ATOM 1621 N N . PRO A 1 218 ? 16.795 -8.014 -29.440 1.00 76.50 218 PRO A N 1
ATOM 1622 C CA . PRO A 1 218 ? 17.532 -9.198 -29.863 1.00 76.50 218 PRO A CA 1
ATOM 1623 C C . PRO A 1 218 ? 17.199 -10.398 -28.960 1.00 76.50 218 PRO A C 1
ATOM 1625 O O . PRO A 1 218 ? 16.845 -10.211 -27.792 1.00 76.50 218 PRO A O 1
ATOM 1628 N N . PRO A 1 219 ? 17.309 -11.635 -29.480 1.00 75.88 219 PRO A N 1
ATOM 1629 C CA . PRO A 1 219 ? 17.043 -12.836 -28.700 1.00 75.88 219 PRO A CA 1
ATOM 1630 C C . PRO A 1 219 ? 17.924 -12.863 -27.441 1.00 75.88 219 PRO A C 1
ATOM 1632 O O . PRO A 1 219 ? 19.113 -12.536 -27.529 1.00 75.88 219 PRO A O 1
ATOM 1635 N N . PRO A 1 220 ? 17.364 -13.237 -26.276 1.00 72.00 220 PRO A N 1
ATOM 1636 C CA . PRO A 1 220 ? 18.109 -13.243 -25.028 1.00 72.00 220 PRO A CA 1
ATOM 1637 C C . PRO A 1 220 ? 19.281 -14.232 -25.114 1.00 72.00 220 PRO A C 1
ATOM 1639 O O . PRO A 1 220 ? 19.139 -15.303 -25.717 1.00 72.00 220 PRO A O 1
ATOM 1642 N N . PRO A 1 221 ? 20.448 -13.895 -24.535 1.00 83.38 221 PRO A N 1
ATOM 1643 C CA . PRO A 1 221 ? 21.566 -14.822 -24.462 1.00 83.38 221 PRO A CA 1
ATOM 1644 C C . PRO A 1 221 ? 21.151 -16.098 -23.707 1.00 83.38 221 PRO A C 1
ATOM 1646 O O . PRO A 1 221 ? 20.274 -16.043 -22.840 1.00 83.38 221 PRO A O 1
ATOM 1649 N N . PRO A 1 222 ? 21.762 -17.256 -24.019 1.00 83.19 222 PRO A N 1
ATOM 1650 C CA . PRO A 1 222 ? 21.477 -18.495 -23.309 1.00 83.19 222 PRO A CA 1
ATOM 1651 C C . PRO A 1 222 ? 21.703 -18.306 -21.800 1.00 83.19 222 PRO A C 1
ATOM 1653 O O . PRO A 1 222 ? 22.675 -17.646 -21.415 1.00 83.19 222 PRO A O 1
ATOM 1656 N N . PRO A 1 223 ? 20.825 -18.866 -20.947 1.00 74.81 223 PRO A N 1
ATOM 1657 C CA . PRO A 1 223 ? 20.919 -18.688 -19.507 1.00 74.81 223 PRO A CA 1
ATOM 1658 C C . PRO A 1 223 ? 22.283 -19.191 -19.019 1.00 74.81 223 PRO A C 1
ATOM 1660 O O . PRO A 1 223 ? 22.720 -20.271 -19.437 1.00 74.81 223 PRO A O 1
ATOM 1663 N N . PRO A 1 224 ? 22.983 -18.419 -18.167 1.00 79.50 224 PRO A N 1
ATOM 1664 C CA . PRO A 1 224 ? 24.248 -18.861 -17.610 1.00 79.50 224 P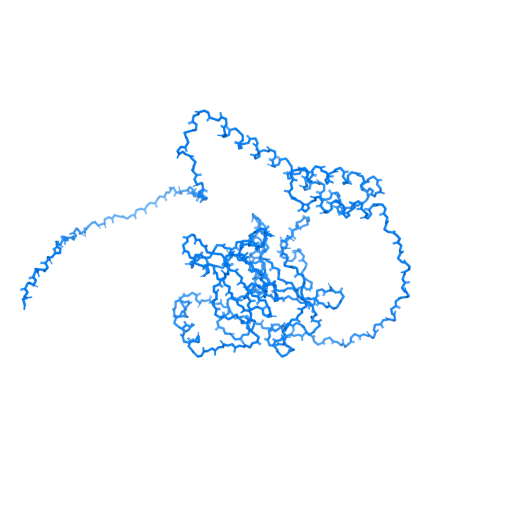RO A CA 1
ATOM 1665 C C . PRO A 1 224 ? 24.043 -20.192 -16.871 1.00 79.50 224 PRO A C 1
ATOM 1667 O O . PRO A 1 224 ? 22.971 -20.417 -16.300 1.00 79.50 224 PRO A O 1
ATOM 1670 N N . PRO A 1 225 ? 25.046 -21.089 -16.875 1.00 84.81 225 PRO A N 1
ATOM 1671 C CA . PRO A 1 225 ? 24.955 -22.337 -16.132 1.00 84.81 225 PRO A CA 1
ATOM 1672 C C . PRO A 1 225 ? 24.606 -22.036 -14.666 1.00 84.81 225 PRO A C 1
ATOM 1674 O O . PRO A 1 225 ? 25.113 -21.045 -14.126 1.00 84.81 225 PRO A O 1
ATOM 1677 N N . PRO A 1 226 ? 23.746 -22.853 -14.025 1.00 77.31 226 PRO A N 1
ATOM 1678 C CA . PRO A 1 226 ? 23.324 -22.624 -12.651 1.00 77.31 226 PRO A CA 1
ATOM 1679 C C . PRO A 1 226 ? 24.567 -22.511 -11.772 1.00 77.31 226 PRO A C 1
ATOM 1681 O O . PRO A 1 226 ? 25.348 -23.460 -11.650 1.00 77.31 226 PRO A O 1
ATOM 1684 N N . ARG A 1 227 ? 24.784 -21.317 -11.208 1.00 71.25 227 ARG A N 1
ATOM 1685 C CA . ARG A 1 227 ? 25.843 -21.109 -10.224 1.00 71.25 227 ARG A CA 1
ATOM 1686 C C . ARG A 1 227 ? 25.520 -22.020 -9.047 1.00 71.25 227 ARG A C 1
ATOM 1688 O O . ARG A 1 227 ? 24.366 -22.104 -8.628 1.00 71.25 227 ARG A O 1
ATOM 1695 N N . ARG A 1 228 ? 26.523 -22.757 -8.565 1.00 80.25 228 ARG A N 1
ATOM 1696 C CA . ARG A 1 228 ? 26.383 -23.517 -7.319 1.00 80.25 228 ARG A CA 1
ATOM 1697 C C . ARG A 1 228 ? 25.939 -22.517 -6.257 1.00 80.25 228 ARG A C 1
ATOM 1699 O O . ARG A 1 228 ? 26.538 -21.449 -6.188 1.00 80.25 228 ARG A O 1
ATOM 1706 N N . ALA A 1 229 ? 24.867 -22.830 -5.532 1.00 76.62 229 ALA A N 1
ATOM 1707 C CA . ALA A 1 229 ? 24.407 -21.991 -4.438 1.00 76.62 229 ALA A CA 1
ATOM 1708 C C . ALA A 1 229 ? 25.566 -21.879 -3.444 1.00 76.62 229 ALA A C 1
ATOM 1710 O O . ALA A 1 229 ? 25.934 -22.871 -2.816 1.00 76.62 229 ALA A O 1
ATOM 1711 N N . GLU A 1 230 ? 26.207 -20.715 -3.414 1.00 86.88 230 GLU A N 1
ATOM 1712 C CA . GLU A 1 230 ? 27.150 -20.381 -2.360 1.00 86.88 230 GLU A CA 1
ATOM 1713 C C . GLU A 1 230 ? 26.335 -20.316 -1.069 1.00 86.88 230 GLU A C 1
ATOM 1715 O O . GLU A 1 230 ? 25.217 -19.791 -1.054 1.00 86.88 230 GLU A O 1
ATOM 1720 N N . GLU A 1 231 ? 26.837 -20.966 -0.023 1.00 91.00 231 GLU A N 1
ATOM 1721 C CA . GLU A 1 231 ? 26.200 -20.898 1.285 1.00 91.00 231 GLU A CA 1
ATOM 1722 C C . GLU A 1 231 ? 26.161 -19.422 1.716 1.00 91.00 231 GLU A C 1
ATOM 1724 O O . GLU A 1 231 ? 27.163 -18.729 1.513 1.00 91.00 231 GLU A O 1
ATOM 1729 N N . PRO A 1 232 ? 25.025 -18.924 2.244 1.00 92.56 232 PRO A N 1
ATOM 1730 C CA . PRO A 1 232 ? 24.908 -17.531 2.659 1.00 92.56 232 PRO A CA 1
ATOM 1731 C C . PRO A 1 232 ? 26.046 -17.173 3.611 1.00 92.56 232 PRO A C 1
ATOM 1733 O O . PRO A 1 232 ? 26.330 -17.931 4.544 1.00 92.56 232 PRO A O 1
ATOM 1736 N N . GLY A 1 233 ? 26.696 -16.036 3.376 1.00 94.69 233 GLY A N 1
ATOM 1737 C CA . GLY A 1 233 ? 27.717 -15.542 4.285 1.00 94.69 233 GLY A CA 1
ATOM 1738 C C . GLY A 1 233 ? 27.115 -15.224 5.653 1.00 94.69 233 GLY A C 1
ATOM 1739 O O . GLY A 1 233 ? 25.915 -14.994 5.793 1.00 94.69 233 GLY A O 1
ATOM 1740 N N . GLU A 1 234 ? 27.955 -15.167 6.684 1.00 96.31 234 GLU A N 1
ATOM 1741 C CA . GLU A 1 234 ? 27.524 -14.778 8.034 1.00 96.31 234 GLU A CA 1
ATOM 1742 C C . GLU A 1 234 ? 26.840 -13.398 8.041 1.00 96.31 234 GLU A C 1
ATOM 1744 O O . GLU A 1 234 ? 25.795 -13.225 8.666 1.00 96.31 234 GLU A O 1
ATOM 1749 N N . ALA A 1 235 ? 27.364 -12.448 7.257 1.00 93.75 235 ALA A N 1
ATOM 1750 C CA . ALA A 1 235 ? 26.763 -11.128 7.080 1.00 93.75 235 ALA A CA 1
ATOM 1751 C C . ALA A 1 235 ? 25.354 -11.192 6.458 1.00 93.75 235 ALA A C 1
ATOM 1753 O O . ALA A 1 235 ?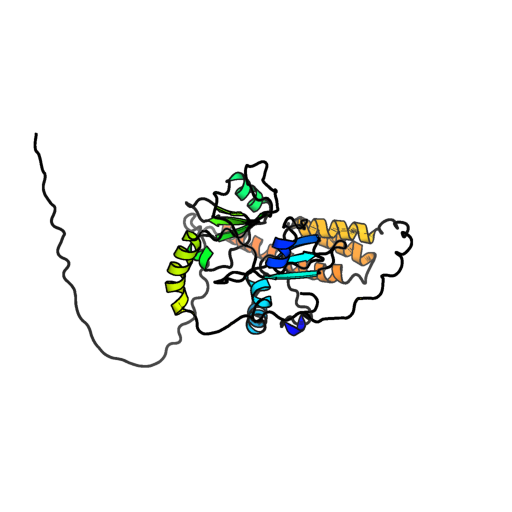 24.478 -10.435 6.873 1.00 93.75 235 ALA A O 1
ATOM 1754 N N . ASP A 1 236 ? 25.097 -12.121 5.528 1.00 92.56 236 ASP A N 1
ATOM 1755 C CA . ASP A 1 236 ? 23.774 -12.296 4.911 1.00 92.56 236 ASP A CA 1
ATOM 1756 C C . ASP A 1 236 ? 22.743 -12.793 5.932 1.00 92.56 236 ASP A C 1
ATOM 1758 O O . ASP A 1 236 ? 21.595 -12.339 5.949 1.00 92.56 236 ASP A O 1
ATOM 1762 N N . VAL A 1 237 ? 23.156 -13.717 6.808 1.00 95.94 237 VAL A N 1
ATOM 1763 C CA . VAL A 1 237 ? 22.307 -14.246 7.884 1.00 95.94 237 VAL A CA 1
ATOM 1764 C C . VAL A 1 237 ? 21.964 -13.141 8.881 1.00 95.94 237 VAL A C 1
ATOM 1766 O O . VAL A 1 237 ? 20.788 -12.956 9.202 1.00 95.94 237 VAL A O 1
ATOM 1769 N N . LEU A 1 238 ? 22.960 -12.358 9.305 1.00 96.25 238 LEU A N 1
ATOM 1770 C CA . LEU A 1 238 ? 22.746 -11.221 10.200 1.00 96.25 238 LEU A CA 1
ATOM 1771 C C . LEU A 1 238 ? 21.866 -10.143 9.553 1.00 96.25 238 LEU A C 1
ATOM 1773 O O . LEU A 1 238 ? 20.977 -9.614 10.212 1.00 96.25 238 LEU A O 1
ATOM 1777 N N . CYS A 1 239 ? 22.028 -9.855 8.257 1.00 92.94 239 CYS A N 1
ATOM 1778 C CA . CYS A 1 239 ? 21.146 -8.926 7.540 1.00 92.94 239 CYS A CA 1
ATOM 1779 C C . CYS A 1 239 ? 19.684 -9.399 7.545 1.00 92.94 239 CYS A C 1
ATOM 1781 O O . CYS A 1 239 ? 18.765 -8.591 7.698 1.00 92.94 239 CYS A O 1
ATOM 1783 N N . ALA A 1 240 ? 19.442 -10.704 7.395 1.00 91.50 240 ALA A N 1
ATOM 1784 C CA . ALA A 1 240 ? 18.092 -11.252 7.479 1.00 91.50 240 ALA A CA 1
ATOM 1785 C C . ALA A 1 240 ? 17.501 -11.091 8.890 1.00 91.50 240 ALA A C 1
ATOM 1787 O O . ALA A 1 240 ? 16.339 -10.700 9.021 1.00 91.50 240 ALA A O 1
ATOM 1788 N N . GLU A 1 241 ? 18.293 -11.345 9.932 1.00 96.94 241 GLU A N 1
ATOM 1789 C CA . GLU A 1 241 ? 17.876 -11.186 11.328 1.00 96.94 241 GLU A CA 1
ATOM 1790 C C . GLU A 1 241 ? 17.616 -9.717 11.692 1.00 96.94 241 GLU A C 1
ATOM 1792 O O . GLU A 1 241 ? 16.572 -9.395 12.261 1.00 96.94 241 GLU A O 1
ATOM 1797 N N . PHE A 1 242 ? 18.493 -8.813 11.256 1.00 96.88 242 PHE A N 1
ATOM 1798 C CA . PHE A 1 242 ? 18.331 -7.367 11.376 1.00 96.88 242 PHE A CA 1
ATOM 1799 C C . PHE A 1 242 ? 16.964 -6.907 10.850 1.00 96.88 242 PHE A C 1
ATOM 1801 O O . PHE A 1 242 ? 16.200 -6.242 11.551 1.00 96.88 242 PHE A O 1
ATOM 1808 N N . LEU A 1 243 ? 16.602 -7.327 9.634 1.00 90.75 243 LEU A N 1
ATOM 1809 C CA . LEU A 1 243 ? 15.318 -6.970 9.028 1.00 90.75 243 LEU A CA 1
ATOM 1810 C C . LEU A 1 243 ? 14.118 -7.578 9.763 1.00 90.75 243 LEU A C 1
ATOM 1812 O O . LEU A 1 243 ? 13.036 -6.987 9.751 1.00 90.75 243 LEU A O 1
ATOM 1816 N N . VAL A 1 244 ? 14.273 -8.749 10.390 1.00 91.06 244 VAL A N 1
ATOM 1817 C CA . VAL A 1 244 ? 13.229 -9.329 11.247 1.00 91.06 244 VAL A CA 1
ATOM 1818 C C . VAL A 1 244 ? 12.992 -8.434 12.460 1.00 91.06 244 VAL A C 1
ATOM 1820 O O . VAL A 1 244 ? 11.837 -8.115 12.735 1.00 91.06 244 VAL A O 1
ATOM 1823 N N . GLN A 1 245 ? 14.054 -7.971 13.120 1.00 96.19 245 GLN A N 1
ATOM 1824 C CA . GLN A 1 245 ? 13.951 -7.104 14.294 1.00 96.19 245 GLN A CA 1
ATOM 1825 C C . GLN A 1 245 ? 13.318 -5.745 13.965 1.00 96.19 245 GLN A C 1
ATOM 1827 O O . GLN A 1 245 ? 12.364 -5.329 14.623 1.00 96.19 245 GLN A O 1
ATOM 1832 N N . VAL A 1 246 ? 13.742 -5.101 12.871 1.00 90.06 246 VAL A N 1
ATOM 1833 C CA . VAL A 1 246 ? 13.150 -3.832 12.399 1.00 90.06 246 VAL A CA 1
ATOM 1834 C C . VAL A 1 246 ? 11.650 -3.977 12.105 1.00 90.06 246 VAL A C 1
ATOM 1836 O O . VAL A 1 246 ? 10.863 -3.064 12.359 1.00 90.06 246 VAL A O 1
ATOM 1839 N N . ARG A 1 247 ? 11.210 -5.140 11.606 1.00 84.50 247 ARG A N 1
ATOM 1840 C CA . ARG A 1 247 ? 9.790 -5.403 11.314 1.00 84.50 247 ARG A CA 1
ATOM 1841 C C . ARG A 1 247 ? 8.921 -5.578 12.555 1.00 84.50 247 ARG A C 1
ATOM 1843 O O . ARG A 1 247 ? 7.708 -5.417 12.425 1.00 84.50 247 ARG A O 1
ATOM 1850 N N . LEU A 1 248 ? 9.491 -5.902 13.717 1.00 84.81 248 LEU A N 1
ATOM 1851 C CA . LEU A 1 248 ? 8.715 -6.043 14.954 1.00 84.81 248 LEU A CA 1
ATOM 1852 C C . LEU A 1 248 ? 8.153 -4.704 15.436 1.00 84.81 248 LEU A C 1
ATOM 1854 O O . LEU A 1 248 ? 7.105 -4.697 16.074 1.00 84.81 248 LEU A O 1
ATOM 1858 N N . ARG A 1 249 ? 8.810 -3.585 15.092 1.00 89.12 249 ARG A N 1
ATOM 1859 C CA . ARG A 1 249 ? 8.411 -2.224 15.490 1.00 89.12 249 ARG A CA 1
ATOM 1860 C C . ARG A 1 249 ? 8.219 -2.061 17.003 1.00 89.12 249 ARG A C 1
ATOM 1862 O O . ARG A 1 249 ? 7.363 -1.302 17.447 1.00 89.12 249 ARG A O 1
ATOM 1869 N N . THR A 1 250 ? 9.003 -2.787 17.791 1.00 91.06 250 THR A N 1
ATOM 1870 C CA . THR A 1 250 ? 9.061 -2.636 19.248 1.00 91.06 250 THR A CA 1
ATOM 1871 C C . THR A 1 250 ? 10.375 -1.980 19.641 1.00 91.06 250 THR A C 1
ATOM 1873 O O . THR A 1 250 ? 11.361 -2.067 18.906 1.00 91.06 250 THR A O 1
ATOM 1876 N N . LYS A 1 251 ? 10.407 -1.350 20.819 1.00 92.00 251 LYS A N 1
ATOM 1877 C CA . LYS A 1 251 ? 11.633 -0.760 21.366 1.00 92.00 251 LYS A CA 1
ATOM 1878 C C . LYS A 1 251 ? 12.748 -1.803 21.466 1.00 92.00 251 LYS A C 1
ATOM 1880 O O . LYS A 1 251 ? 13.852 -1.568 20.991 1.00 92.00 251 LYS A O 1
ATOM 1885 N N . GLU A 1 252 ? 12.434 -2.979 22.003 1.00 96.00 252 GLU A N 1
ATOM 1886 C CA . GLU A 1 252 ? 13.389 -4.078 22.170 1.00 96.00 252 GLU A CA 1
ATOM 1887 C C . GLU A 1 252 ? 13.887 -4.602 20.817 1.00 96.00 252 GLU A C 1
ATOM 1889 O O . GLU A 1 252 ? 15.063 -4.930 20.677 1.00 96.00 252 GLU A O 1
ATOM 1894 N N . GLY A 1 253 ? 13.009 -4.650 19.807 1.00 94.75 253 GLY A N 1
ATOM 1895 C CA . GLY A 1 253 ? 13.380 -5.037 18.448 1.00 94.75 253 GLY A CA 1
ATOM 1896 C C . GLY A 1 253 ? 14.356 -4.040 17.830 1.00 94.75 253 GLY A C 1
ATOM 1897 O O . GLY A 1 253 ? 15.360 -4.437 17.253 1.00 94.75 253 GLY A O 1
ATOM 1898 N N . TYR A 1 254 ? 14.126 -2.739 17.999 1.00 96.25 254 TYR A N 1
ATOM 1899 C CA . TYR A 1 254 ? 15.054 -1.716 17.516 1.00 96.25 254 TYR A CA 1
ATOM 1900 C C . TYR A 1 254 ? 16.401 -1.734 18.245 1.00 96.25 254 TYR A C 1
ATOM 1902 O O . TYR A 1 254 ? 17.439 -1.629 17.596 1.00 96.25 254 TYR A O 1
ATOM 1910 N N . GLU A 1 255 ? 16.412 -1.931 19.564 1.00 96.81 255 GLU A N 1
ATOM 1911 C CA . GLU A 1 255 ? 17.656 -2.082 20.327 1.00 96.81 255 GLU A CA 1
ATOM 1912 C C . GLU A 1 255 ? 18.466 -3.304 19.866 1.00 96.81 255 GLU A C 1
ATOM 1914 O O . GLU A 1 255 ? 19.684 -3.213 19.708 1.00 96.81 255 GLU A O 1
ATOM 1919 N N . GLU A 1 256 ? 17.807 -4.436 19.603 1.00 97.94 256 GLU A N 1
ATOM 1920 C CA . GLU A 1 256 ? 18.476 -5.628 19.075 1.00 97.94 256 GLU A CA 1
ATOM 1921 C C . GLU A 1 256 ? 18.944 -5.428 17.628 1.00 97.94 256 GLU A C 1
ATOM 1923 O O . GLU A 1 256 ? 20.060 -5.811 17.280 1.00 97.94 256 GLU A O 1
ATOM 1928 N N . ALA A 1 257 ? 18.147 -4.751 16.796 1.00 97.19 257 ALA A N 1
ATOM 1929 C CA . ALA A 1 257 ? 18.538 -4.386 15.438 1.00 97.19 257 ALA A CA 1
ATOM 1930 C C . ALA A 1 257 ? 19.826 -3.543 15.429 1.00 97.19 257 ALA A C 1
ATOM 1932 O O . ALA A 1 257 ? 20.699 -3.787 14.600 1.00 97.19 257 ALA A O 1
ATOM 1933 N N . LEU A 1 258 ? 19.995 -2.605 16.369 1.00 98.00 258 LEU A N 1
ATOM 1934 C CA . LEU A 1 258 ? 21.232 -1.824 16.489 1.00 98.00 258 LEU A CA 1
ATOM 1935 C C . LEU A 1 258 ? 22.449 -2.687 16.853 1.00 98.00 258 LEU A C 1
ATOM 1937 O O . LEU A 1 258 ? 23.526 -2.473 16.299 1.00 98.00 258 LEU A O 1
ATOM 1941 N N . ARG A 1 259 ? 22.289 -3.695 17.723 1.00 98.19 259 ARG A N 1
ATOM 1942 C CA . ARG A 1 259 ? 23.379 -4.639 18.037 1.00 98.19 259 ARG A CA 1
ATOM 1943 C C . ARG A 1 259 ? 23.779 -5.458 16.813 1.00 98.19 259 ARG A C 1
ATOM 1945 O O . ARG A 1 259 ? 24.963 -5.556 16.503 1.00 98.19 259 ARG A O 1
ATOM 1952 N N . ILE A 1 260 ? 22.792 -5.991 16.090 1.00 98.00 260 ILE A N 1
ATOM 1953 C CA . ILE A 1 260 ? 23.034 -6.758 14.862 1.00 98.00 260 ILE A CA 1
ATOM 1954 C C . ILE A 1 260 ? 23.692 -5.867 13.798 1.00 98.00 260 ILE A C 1
ATOM 1956 O O . ILE A 1 260 ? 24.606 -6.312 13.107 1.00 98.00 260 ILE A O 1
ATOM 1960 N N . ALA A 1 261 ? 23.281 -4.599 13.687 1.00 97.81 261 ALA A N 1
ATOM 1961 C CA . ALA A 1 261 ? 23.891 -3.638 12.771 1.00 97.81 261 ALA A CA 1
ATOM 1962 C C . ALA A 1 261 ? 25.392 -3.449 13.048 1.00 97.81 261 ALA A C 1
ATOM 1964 O O . ALA A 1 261 ? 26.186 -3.456 12.108 1.00 97.81 261 ALA A O 1
ATOM 1965 N N . ASP A 1 262 ? 25.802 -3.343 14.316 1.00 98.19 262 ASP A N 1
ATOM 1966 C CA . ASP A 1 262 ? 27.220 -3.245 14.687 1.00 98.19 262 ASP A CA 1
ATOM 1967 C C . ASP A 1 262 ? 28.023 -4.493 14.297 1.00 98.19 262 ASP A C 1
ATOM 1969 O O . ASP A 1 262 ? 29.165 -4.379 13.838 1.00 98.19 262 ASP A O 1
ATOM 1973 N N . ASP A 1 263 ? 27.436 -5.682 14.439 1.00 98.19 263 ASP A N 1
ATOM 1974 C CA . ASP A 1 263 ? 28.084 -6.930 14.035 1.00 98.19 263 ASP A CA 1
ATOM 1975 C C . ASP A 1 263 ? 28.179 -7.060 12.505 1.00 98.19 263 ASP A C 1
ATOM 1977 O O . ASP A 1 263 ? 29.244 -7.425 11.996 1.00 98.19 263 ASP A O 1
ATOM 1981 N N . ILE A 1 264 ? 27.143 -6.661 11.752 1.00 97.69 264 ILE A N 1
ATOM 1982 C CA . ILE A 1 264 ? 27.209 -6.600 10.282 1.00 97.69 264 ILE A CA 1
ATOM 1983 C C . ILE A 1 264 ? 28.302 -5.626 9.839 1.00 97.69 264 ILE A C 1
ATOM 1985 O O . ILE A 1 264 ? 29.124 -5.975 8.997 1.00 97.69 264 ILE A O 1
ATOM 1989 N N . LEU A 1 265 ? 28.369 -4.427 10.424 1.00 97.38 265 LEU A N 1
ATOM 1990 C CA . LEU A 1 265 ? 29.370 -3.418 10.061 1.00 97.38 265 LEU A CA 1
ATOM 1991 C C . LEU A 1 265 ? 30.796 -3.820 10.457 1.00 97.38 265 LEU A C 1
ATOM 1993 O O . LEU A 1 265 ? 31.757 -3.339 9.857 1.00 97.38 265 LEU A O 1
ATOM 1997 N N . ARG A 1 266 ? 30.966 -4.727 11.426 1.00 97.56 266 ARG A N 1
ATOM 1998 C CA . ARG A 1 266 ? 32.273 -5.329 11.724 1.00 97.56 266 ARG A CA 1
ATOM 1999 C C . ARG A 1 266 ? 32.727 -6.271 10.608 1.00 97.56 266 ARG A C 1
ATOM 2001 O O . ARG A 1 266 ? 33.914 -6.276 10.280 1.00 97.56 266 ARG A O 1
ATOM 2008 N N . LEU A 1 267 ? 31.810 -7.060 10.046 1.00 97.19 267 LEU A N 1
ATOM 2009 C CA . LEU A 1 267 ? 32.089 -7.967 8.927 1.00 97.19 267 LEU A CA 1
ATOM 2010 C C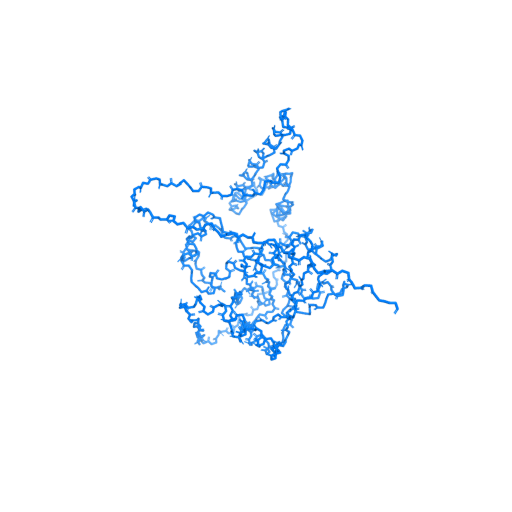 . LEU A 1 267 ? 32.229 -7.203 7.602 1.00 97.19 267 LEU A C 1
ATOM 2012 O O . LEU A 1 267 ? 33.125 -7.488 6.808 1.00 97.19 267 LEU A O 1
ATOM 2016 N N . GLU A 1 268 ? 31.382 -6.195 7.396 1.00 97.12 268 GLU A N 1
ATOM 2017 C CA . GLU A 1 268 ? 31.280 -5.399 6.176 1.00 97.12 268 GLU A CA 1
ATOM 2018 C C . GLU A 1 268 ? 31.218 -3.889 6.483 1.00 97.12 268 GLU A C 1
ATOM 2020 O O . GLU A 1 268 ? 30.158 -3.265 6.384 1.00 97.12 268 GLU A O 1
ATOM 2025 N N . PRO A 1 269 ? 32.360 -3.237 6.777 1.00 97.62 269 PRO A N 1
ATOM 2026 C CA . PRO A 1 269 ? 32.387 -1.813 7.144 1.00 97.62 269 PRO A CA 1
ATOM 2027 C C . PRO A 1 269 ? 31.852 -0.856 6.068 1.00 97.62 269 PRO A C 1
ATOM 2029 O O . PRO A 1 269 ? 31.558 0.301 6.350 1.00 97.62 269 PRO A O 1
ATOM 2032 N N . GLY A 1 270 ? 31.764 -1.319 4.817 1.00 94.50 270 GLY A N 1
ATOM 2033 C CA . GLY A 1 270 ? 31.244 -0.560 3.679 1.00 94.50 270 GLY A CA 1
ATOM 2034 C C . GLY A 1 270 ? 29.758 -0.784 3.389 1.00 94.50 270 GLY A C 1
ATOM 2035 O O . GLY A 1 270 ? 29.284 -0.316 2.351 1.00 94.50 270 GLY A O 1
ATOM 2036 N N . ASN A 1 271 ? 29.027 -1.513 4.240 1.00 95.19 271 ASN A N 1
ATOM 2037 C CA . ASN A 1 271 ? 27.612 -1.800 4.022 1.00 95.19 271 ASN A CA 1
ATOM 2038 C C . ASN A 1 271 ? 26.756 -0.541 4.266 1.00 95.19 271 ASN A C 1
ATOM 2040 O O . ASN A 1 271 ? 26.279 -0.272 5.368 1.00 95.19 271 ASN A O 1
ATOM 2044 N N . ARG A 1 272 ? 26.580 0.255 3.201 1.00 93.44 272 ARG A N 1
ATOM 2045 C CA . ARG A 1 272 ? 25.845 1.531 3.229 1.00 93.44 272 ARG A CA 1
ATOM 2046 C C . ARG A 1 272 ? 24.412 1.399 3.728 1.00 93.44 272 ARG A C 1
ATOM 2048 O O . ARG A 1 272 ? 23.944 2.287 4.426 1.00 93.44 272 ARG A O 1
ATOM 2055 N N . MET A 1 273 ? 23.741 0.301 3.386 1.00 91.81 273 MET A N 1
ATOM 2056 C CA . MET A 1 273 ? 22.360 0.066 3.801 1.00 91.81 273 MET A CA 1
ATOM 2057 C C . MET A 1 273 ? 22.264 0.023 5.327 1.00 91.81 273 MET A C 1
ATOM 2059 O O . MET A 1 273 ? 21.457 0.734 5.912 1.00 91.81 273 MET A O 1
ATOM 2063 N N . VAL A 1 274 ? 23.113 -0.772 5.980 1.00 95.31 274 VAL A N 1
ATOM 2064 C CA . VAL A 1 274 ? 23.075 -0.925 7.441 1.00 95.31 274 VAL A CA 1
ATOM 2065 C C . VAL A 1 274 ? 23.442 0.377 8.153 1.00 95.31 274 VAL A C 1
ATOM 2067 O O . VAL A 1 274 ? 22.821 0.694 9.162 1.00 95.31 274 VAL A O 1
ATOM 2070 N N . LEU A 1 275 ? 24.376 1.167 7.608 1.00 96.69 275 LEU A N 1
ATOM 2071 C CA . LEU A 1 275 ? 24.694 2.504 8.130 1.00 96.69 275 LEU A CA 1
ATOM 2072 C C . LEU A 1 275 ? 23.476 3.437 8.102 1.00 96.69 275 LEU A C 1
ATOM 2074 O O . LEU A 1 275 ? 23.127 4.012 9.127 1.00 96.69 275 LEU A O 1
ATOM 2078 N N . GLU A 1 276 ? 22.808 3.540 6.951 1.00 92.62 276 GLU A N 1
ATOM 2079 C CA . GLU A 1 276 ? 21.640 4.414 6.775 1.00 92.62 276 GLU A CA 1
ATOM 2080 C C . GLU A 1 276 ? 20.483 3.991 7.699 1.00 92.62 276 GLU A C 1
ATOM 2082 O O . GLU A 1 276 ? 19.868 4.826 8.360 1.00 92.62 276 GLU A O 1
ATOM 2087 N N . TYR A 1 277 ? 20.215 2.685 7.826 1.00 92.81 277 TYR A N 1
ATOM 2088 C CA . TYR A 1 277 ? 19.189 2.208 8.757 1.00 92.81 277 TYR A CA 1
ATOM 2089 C C . TYR A 1 277 ? 19.560 2.437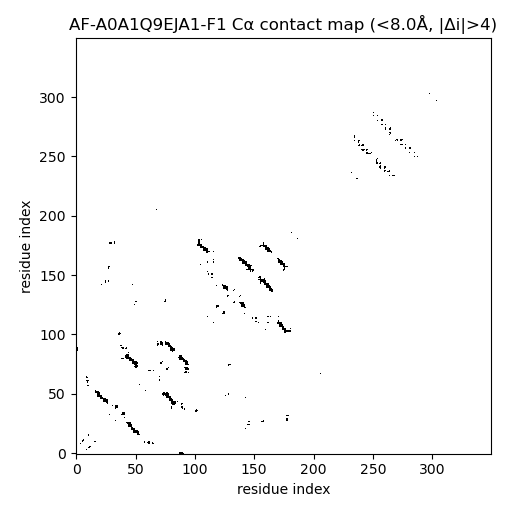 10.224 1.00 92.81 277 TYR A C 1
ATOM 2091 O O . TYR A 1 277 ? 18.672 2.717 11.028 1.00 92.81 277 TYR A O 1
ATOM 2099 N N . LYS A 1 278 ? 20.838 2.307 10.589 1.00 96.56 278 LYS A N 1
ATOM 2100 C CA . LYS A 1 278 ? 21.300 2.530 11.961 1.00 96.56 278 LYS A CA 1
ATOM 2101 C C . LYS A 1 278 ? 20.987 3.957 12.419 1.00 96.56 278 LYS A C 1
ATOM 2103 O O . LYS A 1 278 ? 20.380 4.119 13.473 1.00 96.56 278 LYS A O 1
ATOM 2108 N N . GLU A 1 279 ? 21.308 4.958 11.599 1.00 95.50 279 GLU A N 1
ATOM 2109 C CA . GLU A 1 279 ? 21.015 6.372 11.889 1.00 95.50 279 GLU A CA 1
ATOM 2110 C C . GLU A 1 279 ? 19.509 6.616 12.078 1.00 95.50 279 GLU A C 1
ATOM 2112 O O . GLU A 1 279 ? 19.085 7.285 13.022 1.00 95.50 279 GLU A O 1
ATOM 2117 N N . VAL A 1 280 ? 18.684 6.020 11.213 1.00 93.69 280 VAL A N 1
ATOM 2118 C CA . VAL A 1 280 ? 17.222 6.134 11.292 1.00 93.69 280 VAL A CA 1
ATOM 2119 C C . VAL A 1 280 ? 16.677 5.492 12.573 1.00 93.69 280 VAL A C 1
ATOM 2121 O O . VAL A 1 280 ? 15.848 6.093 13.256 1.00 93.69 280 VAL A O 1
ATOM 2124 N N . ILE A 1 281 ? 17.139 4.289 12.926 1.00 95.25 281 ILE A N 1
ATOM 2125 C CA . ILE A 1 281 ? 16.685 3.568 14.126 1.00 95.25 281 ILE A CA 1
ATOM 2126 C C . ILE A 1 281 ? 17.095 4.309 15.405 1.00 95.25 281 ILE A C 1
ATOM 2128 O O . ILE A 1 281 ? 16.291 4.403 16.334 1.00 95.25 281 ILE A O 1
ATOM 2132 N N . GLU A 1 282 ? 18.309 4.863 15.455 1.00 96.38 282 GLU A N 1
ATOM 2133 C CA . GLU A 1 282 ? 18.764 5.690 16.579 1.00 96.38 282 GLU A CA 1
ATOM 2134 C C . GLU A 1 282 ? 17.860 6.915 16.768 1.00 96.38 282 GLU A C 1
ATOM 2136 O O . GLU A 1 282 ? 17.410 7.173 17.886 1.00 96.38 282 GLU A O 1
ATOM 2141 N N . GLY A 1 283 ? 17.514 7.611 15.678 1.00 88.75 283 GLY A N 1
ATOM 2142 C CA . GLY A 1 283 ? 16.560 8.722 15.714 1.00 88.75 283 GLY A CA 1
ATOM 2143 C C . GLY A 1 283 ? 15.189 8.307 16.258 1.00 88.75 283 GLY A C 1
ATOM 2144 O O . GLY A 1 283 ? 14.656 8.958 17.156 1.00 88.75 283 GLY A O 1
ATOM 2145 N N . PHE A 1 284 ? 14.649 7.178 15.787 1.00 90.19 284 PHE A N 1
ATOM 2146 C CA . PHE A 1 284 ? 13.368 6.654 16.272 1.00 90.19 284 PHE A CA 1
ATOM 2147 C C . PHE A 1 284 ? 13.379 6.319 17.765 1.00 90.19 284 PHE A C 1
ATOM 2149 O O . PHE A 1 284 ? 12.401 6.599 18.458 1.00 90.19 284 PHE A O 1
ATOM 2156 N N . LEU A 1 285 ? 14.457 5.721 18.276 1.00 92.62 285 LEU A N 1
ATOM 2157 C CA . LEU A 1 285 ? 14.555 5.359 19.692 1.00 92.62 285 LEU A CA 1
ATOM 2158 C C . LEU A 1 285 ? 14.615 6.584 20.612 1.00 92.62 285 LEU A C 1
ATOM 2160 O O . LEU A 1 285 ? 14.055 6.529 21.708 1.00 92.62 285 LEU A O 1
ATOM 2164 N N . VAL A 1 286 ? 15.240 7.681 20.170 1.00 93.31 286 VAL A N 1
ATOM 2165 C CA . VAL A 1 286 ? 15.238 8.955 20.909 1.00 93.31 286 VAL A CA 1
ATOM 2166 C C . VAL A 1 286 ? 13.815 9.498 21.017 1.00 93.31 286 VAL A C 1
ATOM 2168 O O . VAL A 1 286 ? 13.327 9.687 22.131 1.00 93.31 286 VAL A O 1
ATOM 2171 N N . SER A 1 287 ? 13.112 9.644 19.889 1.00 87.44 287 SER A N 1
ATOM 2172 C CA . SER A 1 287 ? 11.730 10.144 19.881 1.00 87.44 287 SER A CA 1
ATOM 2173 C C . SER A 1 287 ? 10.772 9.241 20.667 1.00 87.44 287 SER A C 1
ATOM 2175 O O . SER A 1 287 ? 9.890 9.728 21.369 1.00 87.44 287 SER A O 1
ATOM 2177 N N . PHE A 1 288 ? 10.958 7.917 20.607 1.00 85.69 288 PHE A N 1
ATOM 2178 C CA . PHE A 1 288 ? 10.161 6.975 21.398 1.00 85.69 288 PHE A CA 1
ATOM 2179 C C . PHE A 1 288 ? 10.390 7.152 22.907 1.00 85.69 288 PHE A C 1
ATOM 2181 O O . PHE A 1 288 ? 9.456 7.030 23.696 1.00 85.69 288 PHE A O 1
ATOM 2188 N N . GLY A 1 289 ? 11.629 7.438 23.321 1.00 87.12 289 GLY A N 1
ATOM 2189 C CA . GLY A 1 289 ? 11.965 7.721 24.716 1.00 87.12 289 GLY A CA 1
ATOM 2190 C C . GLY A 1 289 ? 11.303 8.997 25.237 1.00 87.12 289 GLY A C 1
ATOM 2191 O O . GLY A 1 289 ? 10.742 8.975 26.330 1.00 87.12 289 GLY A O 1
ATOM 2192 N N . GLU A 1 290 ? 11.325 10.070 24.445 1.00 90.81 290 GLU A N 1
ATOM 2193 C CA . GLU A 1 290 ? 10.677 11.347 24.780 1.00 90.81 290 GLU A CA 1
ATOM 2194 C C . GLU A 1 290 ? 9.165 11.176 24.968 1.00 90.81 290 GLU A C 1
ATOM 2196 O O . GLU A 1 290 ? 8.626 11.593 25.990 1.00 90.81 290 GLU A O 1
ATOM 2201 N N . TYR A 1 291 ? 8.507 10.460 24.051 1.00 85.25 291 TYR A N 1
ATOM 2202 C CA . TYR A 1 291 ? 7.073 10.181 24.137 1.00 85.25 291 TYR A CA 1
ATOM 2203 C C . TYR A 1 291 ? 6.693 9.381 25.393 1.00 85.25 291 TYR A C 1
ATOM 2205 O O . TYR A 1 291 ? 5.720 9.694 26.074 1.00 85.25 291 TYR A O 1
ATOM 2213 N N . VAL A 1 292 ? 7.464 8.344 25.740 1.00 85.12 292 VAL A N 1
ATOM 2214 C CA . VAL A 1 292 ? 7.189 7.534 26.941 1.00 85.12 292 VAL A CA 1
ATOM 2215 C C . VAL A 1 292 ? 7.358 8.353 28.222 1.00 85.12 292 VAL A C 1
ATOM 2217 O O . VAL A 1 292 ? 6.579 8.189 29.161 1.00 85.12 292 VAL A O 1
ATOM 2220 N N . GLU A 1 293 ? 8.362 9.228 28.276 1.00 89.06 293 GLU A N 1
ATOM 2221 C CA . GLU A 1 293 ? 8.576 10.121 29.417 1.00 89.06 293 GLU A CA 1
ATOM 2222 C C . GLU A 1 293 ? 7.466 11.170 29.541 1.00 89.06 293 GLU A C 1
ATOM 2224 O O . GLU A 1 293 ? 6.999 11.420 30.651 1.00 89.06 293 GLU A O 1
ATOM 2229 N N . GLU A 1 294 ? 6.986 11.721 28.425 1.00 87.38 294 GLU A N 1
ATOM 2230 C CA . GLU A 1 294 ? 5.836 12.628 28.389 1.00 87.38 294 GLU A CA 1
ATOM 2231 C C . GLU A 1 294 ? 4.562 11.939 28.900 1.00 87.38 294 GLU A C 1
ATOM 2233 O O . GLU A 1 294 ? 3.914 12.435 29.823 1.00 87.38 294 GLU A O 1
ATOM 2238 N N . VAL A 1 295 ? 4.247 10.743 28.391 1.00 80.81 295 VAL A N 1
ATOM 2239 C CA . VAL A 1 295 ? 3.096 9.952 28.858 1.00 80.81 295 VAL A CA 1
ATOM 2240 C C . VAL A 1 295 ? 3.208 9.647 30.352 1.00 80.81 295 VAL A C 1
ATOM 2242 O O . VAL A 1 295 ? 2.236 9.828 31.085 1.00 80.81 295 VAL A O 1
ATOM 2245 N N . ARG A 1 296 ? 4.392 9.249 30.838 1.00 87.19 296 ARG A N 1
ATOM 2246 C CA . ARG A 1 296 ? 4.598 8.994 32.270 1.00 87.19 296 ARG A CA 1
ATOM 2247 C C . ARG A 1 296 ? 4.429 10.265 33.103 1.00 87.19 296 ARG A C 1
ATOM 2249 O O . ARG A 1 296 ? 3.784 10.219 34.145 1.00 87.19 296 ARG A O 1
ATOM 2256 N N . ALA A 1 297 ? 4.967 11.397 32.653 1.00 88.06 297 ALA A N 1
ATOM 2257 C CA . ALA A 1 297 ? 4.796 12.676 33.337 1.00 88.06 297 ALA A CA 1
ATOM 2258 C C . ALA A 1 297 ? 3.312 13.074 33.427 1.00 88.06 297 ALA A C 1
ATOM 2260 O O . ALA A 1 297 ? 2.871 13.578 34.459 1.00 88.06 297 ALA A O 1
ATOM 2261 N N . HIS A 1 298 ? 2.527 12.781 32.388 1.00 82.81 298 HIS A N 1
ATOM 2262 C CA . HIS A 1 298 ? 1.081 12.995 32.385 1.00 82.81 298 HIS A CA 1
ATOM 2263 C C . HIS A 1 298 ? 0.299 12.039 33.295 1.00 82.81 298 HIS A C 1
ATOM 2265 O O . HIS A 1 298 ? -0.775 12.411 33.770 1.00 82.81 298 HIS A O 1
ATOM 2271 N N . GLU A 1 299 ? 0.786 10.817 33.519 1.00 85.44 299 GLU A N 1
ATOM 2272 C CA . GLU A 1 299 ? 0.201 9.875 34.484 1.00 85.44 299 GLU A CA 1
ATOM 2273 C C . GLU A 1 299 ? 0.538 10.245 35.935 1.00 85.44 299 GLU A C 1
ATOM 2275 O O . GLU A 1 299 ? -0.263 10.007 36.840 1.00 85.44 299 GLU A O 1
ATOM 2280 N N . GLU A 1 300 ? 1.714 10.830 36.162 1.00 89.38 300 GLU A N 1
ATOM 2281 C CA . GLU A 1 300 ? 2.194 11.219 37.489 1.00 89.38 300 GLU A CA 1
ATOM 2282 C C . GLU A 1 300 ? 1.680 12.590 37.956 1.00 89.38 300 GLU A C 1
ATOM 2284 O O . GLU A 1 300 ? 1.875 12.918 39.127 1.00 89.38 300 GLU A O 1
ATOM 2289 N N . ASP A 1 301 ? 1.007 13.378 37.104 1.00 88.50 301 ASP A N 1
ATOM 2290 C CA . ASP A 1 301 ? 0.450 14.683 37.481 1.00 88.50 301 ASP A CA 1
ATOM 2291 C C . ASP A 1 301 ? -0.754 14.525 38.439 1.00 88.50 301 ASP A C 1
ATOM 2293 O O . ASP A 1 301 ? -1.859 14.171 38.012 1.00 88.50 301 ASP A O 1
ATOM 2297 N N . PRO A 1 302 ? -0.593 14.832 39.745 1.00 84.88 302 PRO A N 1
ATOM 2298 C CA . PRO A 1 302 ? -1.650 14.660 40.738 1.00 84.88 302 PRO A CA 1
ATOM 2299 C C . PRO A 1 302 ? -2.813 15.646 40.560 1.00 84.88 302 PRO A C 1
ATOM 2301 O O . PRO A 1 302 ? -3.842 15.489 41.220 1.00 84.88 302 PRO A O 1
ATOM 2304 N N . ASN A 1 303 ? -2.661 16.668 39.710 1.00 83.62 303 ASN A N 1
ATOM 2305 C CA . ASN A 1 303 ? -3.715 17.632 39.410 1.00 83.62 303 ASN A CA 1
ATOM 2306 C C . ASN A 1 303 ? -4.569 17.224 38.205 1.00 83.62 303 ASN A C 1
ATOM 2308 O O . ASN A 1 303 ? -5.595 17.862 37.960 1.00 83.62 303 ASN A O 1
ATOM 2312 N N . ARG A 1 304 ? -4.203 16.160 37.478 1.00 74.31 304 ARG A N 1
ATOM 2313 C CA . ARG A 1 304 ? -4.999 15.667 36.355 1.00 74.31 304 ARG A CA 1
ATOM 2314 C C . ARG A 1 304 ? -6.230 14.942 36.894 1.00 74.31 304 ARG A C 1
ATOM 2316 O O . ARG A 1 304 ? -6.158 13.829 37.417 1.00 74.31 304 ARG A O 1
ATOM 2323 N N . THR A 1 305 ? -7.388 15.594 36.826 1.00 71.56 305 THR A N 1
ATOM 2324 C CA . THR A 1 305 ? -8.639 14.949 37.242 1.00 71.56 305 THR A CA 1
ATOM 2325 C C . THR A 1 305 ? -9.017 13.858 36.227 1.00 71.56 305 THR A C 1
ATOM 2327 O O . THR A 1 305 ? -8.954 14.110 35.025 1.00 71.56 305 THR A O 1
ATOM 2330 N N . PRO A 1 306 ? -9.447 12.649 36.650 1.00 61.00 306 PRO A N 1
ATOM 2331 C CA . PRO A 1 306 ? -9.787 11.542 35.739 1.00 61.00 306 PRO A CA 1
ATOM 2332 C C . PRO A 1 306 ? -10.888 11.844 34.706 1.00 61.00 306 PRO A C 1
ATOM 2334 O O . PRO A 1 306 ? -11.136 11.039 33.815 1.00 61.00 306 PRO A O 1
ATOM 2337 N N . SER A 1 307 ? -11.578 12.977 34.841 1.00 56.81 307 SER A N 1
ATOM 2338 C CA . SER A 1 307 ? -12.585 13.484 33.907 1.00 56.81 307 SER A CA 1
ATOM 2339 C C . SER A 1 307 ? -12.010 14.239 32.702 1.00 56.81 307 SER A C 1
ATOM 2341 O O . SER A 1 307 ? -12.756 14.482 31.763 1.00 56.81 307 SER A O 1
ATOM 2343 N N . GLU A 1 308 ? -10.718 14.582 32.706 1.00 54.31 308 GLU A N 1
ATOM 2344 C CA . GLU A 1 308 ? -10.016 15.262 31.602 1.00 54.31 308 GLU A CA 1
ATOM 2345 C C . GLU A 1 308 ? -9.126 14.301 30.799 1.00 54.31 308 GLU A C 1
ATOM 2347 O O . GLU A 1 308 ? -8.099 14.690 30.240 1.00 54.31 308 GLU A O 1
ATOM 2352 N N . VAL A 1 309 ? -9.516 13.024 30.706 1.00 50.78 309 VAL A N 1
ATOM 2353 C CA . VAL A 1 309 ? -9.061 12.178 29.593 1.00 50.78 309 VAL A CA 1
ATOM 2354 C C . VAL A 1 309 ? -9.761 12.710 28.346 1.00 50.78 309 VAL A C 1
ATOM 2356 O O . VAL A 1 309 ? -10.798 12.205 27.921 1.00 50.78 309 VAL A O 1
ATOM 2359 N N . SER A 1 310 ? -9.221 13.820 27.850 1.00 50.69 310 SER A N 1
ATOM 2360 C CA . SER A 1 310 ? -9.526 14.401 26.561 1.00 50.69 310 SER A CA 1
ATOM 2361 C C . SER A 1 310 ? -9.307 13.294 25.538 1.00 50.69 310 SER A C 1
ATOM 2363 O O . SER A 1 310 ? -8.212 12.751 25.388 1.00 50.69 310 SER A O 1
ATOM 2365 N N . THR A 1 311 ? -10.387 12.878 24.887 1.00 52.12 311 THR A N 1
ATOM 2366 C CA . THR A 1 311 ? -10.296 12.476 23.492 1.00 52.12 311 THR A CA 1
ATOM 2367 C C . THR A 1 311 ? -9.744 13.697 22.776 1.00 52.12 311 THR A C 1
ATOM 2369 O O . THR A 1 311 ? -10.523 14.571 22.409 1.00 52.12 311 THR A O 1
ATOM 2372 N N . ASP A 1 312 ? -8.418 13.802 22.696 1.00 47.66 312 ASP A N 1
ATOM 2373 C CA . ASP A 1 312 ? -7.746 14.810 21.889 1.00 47.66 312 ASP A CA 1
ATOM 2374 C C . ASP A 1 312 ? -8.096 14.500 20.431 1.00 47.66 312 ASP A C 1
ATOM 2376 O O . ASP A 1 312 ? -7.434 13.732 19.736 1.00 47.66 312 ASP A O 1
ATOM 2380 N N . GLU A 1 313 ? -9.257 15.009 20.023 1.00 47.00 313 GLU A N 1
ATOM 2381 C CA . GLU A 1 313 ? -9.532 15.371 18.649 1.00 47.00 313 GLU A CA 1
ATOM 2382 C C . GLU A 1 313 ? -8.455 16.393 18.275 1.00 47.00 313 GLU A C 1
ATOM 2384 O O . GLU A 1 313 ? -8.281 17.390 18.973 1.00 47.00 313 GLU A O 1
ATOM 2389 N N . ASP A 1 314 ? -7.690 16.086 17.229 1.00 46.38 314 ASP A N 1
ATOM 2390 C CA . ASP A 1 314 ? -6.681 16.950 16.622 1.00 46.38 314 ASP A CA 1
ATOM 2391 C C . ASP A 1 314 ? -7.191 18.397 16.472 1.00 46.38 314 ASP A C 1
ATOM 2393 O O . ASP A 1 314 ? -7.852 18.745 15.491 1.00 46.38 314 ASP A O 1
ATOM 2397 N N . ASP A 1 315 ? -6.843 19.263 17.425 1.00 50.22 315 ASP A N 1
ATOM 2398 C CA . ASP A 1 315 ? -6.975 20.715 17.314 1.00 50.22 315 ASP A CA 1
ATOM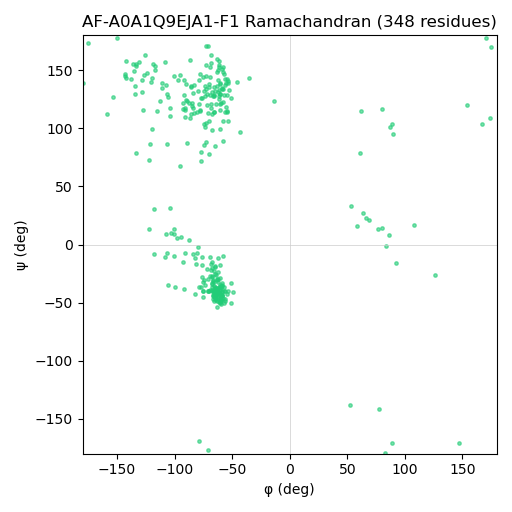 2399 C C . ASP A 1 315 ? -5.820 21.223 16.430 1.00 50.22 315 ASP A C 1
ATOM 2401 O O . ASP A 1 315 ? -4.819 21.785 16.884 1.00 50.22 315 ASP A O 1
ATOM 2405 N N . SER A 1 316 ? -5.917 20.939 15.128 1.00 48.69 316 SER A N 1
ATOM 2406 C CA . SER A 1 316 ? -4.974 21.439 14.131 1.00 48.69 316 SER A CA 1
ATOM 2407 C C . SER A 1 316 ? -5.282 22.902 13.788 1.00 48.69 316 SER A C 1
ATOM 2409 O O . SER A 1 316 ? -6.311 23.204 13.183 1.00 48.69 316 SER A O 1
ATOM 2411 N N . ASP A 1 317 ? -4.332 23.776 14.117 1.00 45.19 317 ASP A N 1
ATOM 2412 C CA . ASP A 1 317 ? -4.055 25.074 13.493 1.00 45.19 317 ASP A CA 1
ATOM 2413 C C . ASP A 1 317 ? -5.162 26.145 13.519 1.00 45.19 317 ASP A C 1
ATOM 2415 O O . ASP A 1 317 ? -5.766 26.513 12.508 1.00 45.19 317 ASP A O 1
ATOM 2419 N N . SER A 1 318 ? -5.295 26.795 14.679 1.00 45.06 318 SER A N 1
ATOM 2420 C CA . SER A 1 318 ? -5.753 28.188 14.735 1.00 45.06 318 SER A CA 1
ATOM 2421 C C . SER A 1 318 ? -4.690 29.102 14.113 1.00 45.06 318 SER A C 1
ATOM 2423 O O . SER A 1 318 ? -3.695 29.461 14.745 1.00 45.06 318 SER A O 1
ATOM 2425 N N . VAL A 1 319 ? -4.896 29.469 12.850 1.00 53.25 319 VAL A N 1
ATOM 2426 C CA . VAL A 1 319 ? -4.143 30.520 12.157 1.00 53.25 319 VAL A CA 1
ATOM 2427 C C . VAL A 1 319 ? -4.356 31.845 12.909 1.00 53.25 319 VAL A C 1
ATOM 2429 O O . VAL A 1 319 ? -5.507 32.190 13.175 1.00 53.25 319 VAL A O 1
ATOM 2432 N N . PRO A 1 320 ? -3.306 32.608 13.270 1.00 53.75 320 PRO A N 1
ATOM 2433 C CA . PRO A 1 320 ? -3.494 33.920 13.874 1.00 53.75 320 PRO A CA 1
ATOM 2434 C C . PRO A 1 320 ? -4.102 34.876 12.842 1.00 53.75 320 PRO A C 1
ATOM 2436 O O . PRO A 1 320 ? -3.458 35.224 11.848 1.00 53.75 320 PRO A O 1
ATOM 2439 N N . ASP A 1 321 ? -5.349 35.278 13.096 1.00 45.78 321 ASP A N 1
ATOM 2440 C CA . ASP A 1 321 ? -6.042 36.342 12.378 1.00 45.78 321 ASP A CA 1
ATOM 2441 C C . ASP A 1 321 ? -5.205 37.624 12.435 1.00 45.78 321 ASP A C 1
ATOM 2443 O O . ASP A 1 321 ? -4.904 38.173 13.498 1.00 45.78 321 ASP A O 1
ATOM 2447 N N . ALA A 1 322 ? -4.809 38.083 11.252 1.00 57.56 322 ALA A N 1
ATOM 2448 C CA . ALA A 1 322 ? -4.225 39.391 11.058 1.00 57.56 322 ALA A CA 1
ATOM 2449 C C . ALA A 1 322 ? -5.335 40.437 11.200 1.00 57.56 322 ALA A C 1
ATOM 2451 O O . ALA A 1 322 ? -6.152 40.630 10.298 1.00 57.56 322 ALA A O 1
ATOM 2452 N N . GLU A 1 323 ? -5.347 41.120 12.340 1.00 57.50 323 GLU A N 1
ATOM 2453 C CA . GLU A 1 323 ? -5.986 42.422 12.459 1.00 57.50 323 GLU A CA 1
ATOM 2454 C C . GLU A 1 323 ? -5.305 43.385 11.476 1.00 57.50 323 GLU A C 1
ATOM 2456 O O . GLU A 1 323 ? -4.107 43.636 11.587 1.00 57.50 323 GLU A O 1
ATOM 2461 N N . ASP A 1 324 ? -6.039 43.876 10.475 1.00 48.94 324 ASP A N 1
ATOM 2462 C CA . ASP A 1 324 ? -6.224 45.320 10.306 1.00 48.94 324 ASP A CA 1
ATOM 2463 C C . ASP A 1 324 ? -7.108 45.693 9.102 1.00 48.94 324 ASP A C 1
ATOM 2465 O O . ASP A 1 324 ? -6.940 45.220 7.978 1.00 48.94 324 ASP A O 1
ATOM 2469 N N . ALA A 1 325 ? -7.949 46.690 9.386 1.00 45.69 325 ALA A N 1
ATOM 2470 C CA . ALA A 1 325 ? -8.405 47.767 8.508 1.00 45.69 325 ALA A CA 1
ATOM 2471 C C . ALA A 1 325 ? -9.659 47.583 7.619 1.00 45.69 325 ALA A C 1
ATOM 2473 O O . ALA A 1 325 ? -9.630 47.099 6.493 1.00 45.69 325 ALA A O 1
ATOM 2474 N N . GLU A 1 326 ? -10.710 48.240 8.128 1.00 51.66 326 GLU A N 1
ATOM 2475 C CA . GLU A 1 326 ? -11.644 49.125 7.415 1.00 51.66 326 GLU A CA 1
ATOM 2476 C C . GLU A 1 326 ? -12.910 48.528 6.774 1.00 51.66 326 GLU A C 1
ATOM 2478 O O . GLU A 1 326 ? -12.978 48.190 5.600 1.00 51.66 326 GLU A O 1
ATOM 2483 N N . GLY A 1 327 ? -13.990 48.606 7.559 1.00 51.16 327 GLY A N 1
ATOM 2484 C CA . GLY A 1 327 ? -15.064 49.552 7.252 1.00 51.16 327 GLY A CA 1
ATOM 2485 C C . GLY A 1 327 ? -16.153 49.073 6.298 1.00 51.16 327 GLY A C 1
ATOM 2486 O O . GLY A 1 327 ? -16.043 49.224 5.085 1.00 51.16 327 GLY A O 1
ATOM 2487 N N . THR A 1 328 ? -17.303 48.676 6.847 1.00 48.31 328 THR A N 1
ATOM 2488 C CA . THR A 1 328 ? -18.595 49.081 6.273 1.00 48.31 328 THR A CA 1
ATOM 2489 C C . THR A 1 328 ? -19.677 49.084 7.350 1.00 48.31 328 THR A C 1
ATOM 2491 O O . THR A 1 328 ? -19.842 48.126 8.102 1.00 48.31 328 THR A O 1
ATOM 2494 N N . GLU A 1 329 ? -20.351 50.221 7.442 1.00 57.75 329 GLU A N 1
ATOM 2495 C CA . GLU A 1 329 ? -21.476 50.519 8.317 1.00 57.75 329 GLU A CA 1
ATOM 2496 C C . GLU A 1 329 ? -22.749 49.750 7.917 1.00 57.75 329 GLU A C 1
ATOM 2498 O O . GLU A 1 329 ? -22.963 49.462 6.744 1.00 57.75 329 GLU A O 1
ATOM 2503 N N . GLU A 1 330 ? -23.584 49.513 8.936 1.00 52.81 330 GLU A N 1
ATOM 2504 C CA . GLU A 1 330 ? -25.058 49.488 8.920 1.00 52.81 330 GLU A CA 1
ATOM 2505 C C . GLU A 1 330 ? -25.813 48.456 8.053 1.00 52.81 330 GLU A C 1
ATOM 2507 O O . GLU A 1 330 ? -25.848 48.522 6.833 1.00 52.81 330 GLU A O 1
ATOM 2512 N N . GLU A 1 331 ? -26.546 47.549 8.716 1.00 48.56 331 GLU A N 1
ATOM 2513 C CA . GLU A 1 331 ? -28.024 47.594 8.820 1.00 48.56 331 GLU A CA 1
ATOM 2514 C C . GLU A 1 331 ? -28.558 46.316 9.518 1.00 48.56 331 GLU A C 1
ATOM 2516 O O . GLU A 1 331 ? -28.582 45.220 8.963 1.00 48.56 331 GLU A O 1
ATOM 2521 N N . HIS A 1 332 ? -29.047 46.459 10.756 1.00 53.22 332 HIS A N 1
ATOM 2522 C CA . HIS A 1 332 ? -30.192 45.666 11.245 1.00 53.22 332 HIS A CA 1
ATOM 2523 C C . HIS A 1 332 ? -31.451 46.134 10.475 1.00 53.22 332 HIS A C 1
ATOM 2525 O O . HIS A 1 332 ? -31.452 47.311 10.110 1.00 53.22 332 HIS A O 1
ATOM 2531 N N . PRO A 1 333 ? -32.560 45.364 10.300 1.00 57.88 333 PRO A N 1
ATOM 2532 C CA . PRO A 1 333 ? -33.105 44.371 11.246 1.00 57.88 333 PRO A CA 1
ATOM 2533 C C . PRO A 1 333 ? -33.871 43.172 10.611 1.00 57.88 333 PRO A C 1
ATOM 2535 O O . PRO A 1 333 ? -34.127 43.129 9.414 1.00 57.88 333 PRO A O 1
ATOM 2538 N N . SER A 1 334 ? -34.339 42.225 11.436 1.00 53.34 334 SER A N 1
ATOM 2539 C CA . SER A 1 334 ? -35.769 41.844 11.513 1.00 53.34 334 SER A CA 1
ATOM 2540 C C . SER A 1 334 ? -35.941 40.543 12.300 1.00 53.34 334 SER A C 1
ATOM 2542 O O . SER A 1 334 ? -35.725 39.442 11.800 1.00 53.34 334 SER A O 1
ATOM 2544 N N . GLU A 1 335 ? -36.402 40.693 13.533 1.00 55.81 335 GLU A N 1
ATOM 2545 C CA . GLU A 1 335 ? -36.936 39.636 14.385 1.00 55.81 335 GLU A CA 1
ATOM 2546 C C . GLU A 1 335 ? -38.238 39.099 13.757 1.00 55.81 335 GLU A C 1
ATOM 2548 O O . GLU A 1 335 ? -39.219 39.830 13.613 1.00 55.81 335 GLU A O 1
ATOM 2553 N N . VAL A 1 336 ? -38.249 37.838 13.318 1.00 61.97 336 VAL A N 1
ATOM 2554 C CA . VAL A 1 336 ? -39.460 37.174 12.814 1.00 61.97 336 VAL A CA 1
ATOM 2555 C C . VAL A 1 336 ? -40.119 36.438 13.974 1.00 61.97 336 VAL A C 1
ATOM 2557 O O . VAL A 1 336 ? -39.544 35.508 14.538 1.00 61.97 336 VAL A O 1
ATOM 2560 N N . ALA A 1 337 ? -41.334 36.863 14.320 1.00 59.75 337 ALA A N 1
ATOM 2561 C CA . ALA A 1 337 ? -42.188 36.205 15.298 1.00 59.75 337 ALA A CA 1
ATOM 2562 C C . ALA A 1 337 ? -42.503 34.764 14.862 1.00 59.75 337 ALA A C 1
ATOM 2564 O O . ALA A 1 337 ? -43.056 34.532 13.787 1.00 59.75 337 ALA A O 1
ATOM 2565 N N . THR A 1 338 ? -42.158 33.796 15.707 1.00 65.88 338 THR A N 1
ATOM 2566 C CA . THR A 1 338 ? -42.559 32.396 15.568 1.00 65.88 338 THR A CA 1
ATOM 2567 C C . THR A 1 338 ? -43.870 32.164 16.315 1.00 65.88 338 THR A C 1
ATOM 2569 O O . THR A 1 338 ? -43.919 32.174 17.544 1.00 65.88 338 THR A O 1
ATOM 2572 N N . ASP A 1 339 ? -44.949 31.941 15.564 1.00 66.50 339 ASP A N 1
ATOM 2573 C CA . ASP A 1 339 ? -46.208 31.445 16.121 1.00 66.50 339 ASP A CA 1
ATOM 2574 C C . ASP A 1 339 ? -46.058 29.974 16.567 1.00 66.50 339 ASP A C 1
ATOM 2576 O O . ASP A 1 339 ? -45.457 29.164 15.850 1.00 66.50 339 ASP A O 1
ATOM 2580 N N . PRO A 1 340 ? -46.615 29.581 17.727 1.00 72.25 340 PRO A N 1
ATOM 2581 C CA . PRO A 1 340 ? -46.566 28.202 18.195 1.00 72.25 340 PRO A CA 1
ATOM 2582 C C . PRO A 1 340 ? -47.505 27.280 17.389 1.00 72.25 340 PRO A C 1
ATOM 2584 O O . PRO A 1 340 ? -48.610 27.681 17.006 1.00 72.25 340 PRO A O 1
ATOM 2587 N N . PRO A 1 341 ? -47.122 26.008 17.166 1.00 70.81 341 PRO A N 1
ATOM 2588 C CA . PRO A 1 341 ? -47.938 25.058 16.422 1.00 70.81 341 PRO A CA 1
ATOM 2589 C C . PRO A 1 341 ? -49.231 24.703 17.169 1.00 70.81 341 PRO A C 1
ATOM 2591 O O . PRO A 1 341 ? -49.238 24.284 18.327 1.00 70.81 341 PRO A O 1
ATOM 2594 N N . SER A 1 342 ? -50.344 24.840 16.451 1.00 63.03 342 SER A N 1
ATOM 2595 C CA . SER A 1 342 ? -51.682 24.445 16.887 1.00 63.03 342 SER A CA 1
ATOM 2596 C C . SER A 1 342 ? -51.812 22.919 16.909 1.00 63.03 342 SER A C 1
ATOM 2598 O O . SER A 1 342 ? -51.678 22.265 15.877 1.00 63.03 342 SER A O 1
ATOM 2600 N N . SER A 1 343 ? -52.102 22.350 18.081 1.00 62.28 343 SER A N 1
ATOM 2601 C CA . SER A 1 343 ? -52.428 20.927 18.253 1.00 62.28 343 SER A CA 1
ATOM 2602 C C . SER A 1 343 ? -53.791 20.574 17.640 1.00 62.28 343 SER A C 1
ATOM 2604 O O . SER A 1 343 ? -54.791 21.198 18.013 1.00 62.28 343 SER A O 1
ATOM 2606 N N . PRO A 1 344 ? -53.895 19.539 16.785 1.00 69.00 344 PRO A N 1
ATOM 2607 C CA . PRO A 1 344 ? -55.176 18.958 16.421 1.00 69.00 344 PRO A CA 1
ATOM 2608 C C . PRO A 1 344 ? -55.594 17.869 17.416 1.00 69.00 344 PRO A C 1
ATOM 2610 O O . PRO A 1 344 ? -54.908 16.877 17.642 1.00 69.00 344 PRO A O 1
ATOM 2613 N N . ARG A 1 345 ? -56.766 18.146 17.980 1.00 59.00 345 ARG A N 1
ATOM 2614 C CA . ARG A 1 345 ? -57.682 17.351 18.798 1.00 59.00 345 ARG A CA 1
ATOM 2615 C C . ARG A 1 345 ? -57.809 15.860 18.467 1.00 59.00 345 ARG A C 1
ATOM 2617 O O . ARG A 1 345 ? -57.929 15.471 17.310 1.00 59.00 345 ARG A O 1
ATOM 2624 N N . ASP A 1 346 ? -57.959 15.118 19.565 1.00 60.88 346 ASP A N 1
ATOM 2625 C CA . ASP A 1 346 ? -58.829 13.957 19.784 1.00 60.88 346 ASP A CA 1
ATOM 2626 C C . ASP A 1 346 ? -59.910 13.727 18.719 1.00 60.88 346 ASP A C 1
ATOM 2628 O O . ASP A 1 346 ? -60.796 14.561 18.505 1.00 60.88 346 ASP A O 1
ATOM 2632 N N . GLY A 1 347 ? -59.880 12.525 18.149 1.00 56.78 347 GLY A N 1
ATOM 2633 C CA . GLY A 1 347 ? -60.993 11.894 17.454 1.00 56.78 347 GLY A CA 1
ATOM 2634 C C . GLY A 1 347 ? -61.322 10.573 18.139 1.00 56.78 347 GLY A C 1
ATOM 2635 O O . GLY A 1 347 ? -60.811 9.524 17.758 1.00 56.78 347 GLY A O 1
ATOM 2636 N N . THR A 1 348 ? -62.157 10.651 19.169 1.00 62.97 348 THR A N 1
ATOM 2637 C CA . THR A 1 348 ? -62.877 9.525 19.764 1.00 62.97 348 THR A CA 1
ATOM 2638 C C . THR A 1 348 ? -64.061 9.196 18.863 1.00 62.97 348 THR A C 1
ATOM 2640 O O . THR A 1 348 ? -64.972 10.011 18.790 1.00 62.97 348 THR A O 1
ATOM 2643 N N . GLU A 1 349 ? -64.104 8.022 18.236 1.00 59.47 349 GLU A N 1
ATOM 2644 C CA . GLU A 1 349 ? -65.367 7.403 17.813 1.00 59.47 349 GLU A CA 1
ATOM 2645 C C . GLU A 1 349 ? -65.299 5.879 17.978 1.00 59.47 349 GLU A C 1
ATOM 2647 O O . GLU A 1 349 ? -64.230 5.269 17.899 1.00 59.47 349 GLU A O 1
ATOM 2652 N N . ALA A 1 350 ? -66.461 5.337 18.336 1.00 61.78 350 ALA A N 1
ATOM 2653 C CA . ALA A 1 350 ? -66.733 4.006 18.864 1.00 61.78 350 ALA A CA 1
ATOM 2654 C C . ALA A 1 350 ? -67.117 2.986 17.784 1.00 61.78 350 ALA A C 1
ATOM 2656 O O . ALA A 1 350 ? -67.522 3.416 16.680 1.00 61.78 350 ALA A O 1
#

Mean predicted aligned error: 15.79 Å

Organism: Symbiodinium microadriaticum (NCBI:txid2951)

Solvent-accessible surface area (backbone atoms only — not comparable to full-atom values): 21609 Å² total; per-residue (Å²): 103,84,80,76,54,55,65,80,44,58,38,55,93,91,59,81,84,58,67,53,62,50,77,78,39,71,65,68,67,53,71,68,49,29,55,62,42,70,46,54,86,69,45,42,26,34,26,47,32,45,41,41,75,63,61,74,67,57,33,56,43,31,59,72,64,39,69,67,60,66,35,29,25,39,59,62,3,27,42,41,25,15,28,91,86,67,48,78,68,35,58,48,46,54,70,98,69,96,71,96,73,50,87,42,64,44,72,78,39,84,44,56,66,72,57,54,53,50,38,51,77,66,67,50,55,40,72,55,72,51,63,83,44,42,81,70,46,31,54,27,32,28,82,42,57,53,49,70,46,44,94,76,73,42,84,22,77,60,8,30,43,36,36,41,41,55,96,90,53,80,30,30,26,28,30,42,37,88,57,87,78,77,44,71,68,58,54,52,54,52,53,59,54,41,64,68,52,60,81,72,71,79,88,84,83,86,77,83,81,80,81,81,87,70,76,82,77,77,84,78,77,80,80,73,77,82,71,76,82,72,77,80,50,72,57,57,53,45,52,53,52,28,54,51,24,56,68,64,75,39,74,70,27,46,57,50,23,50,54,42,40,55,55,36,38,70,77,40,77,79,49,60,68,54,53,57,50,44,58,53,50,54,52,51,53,51,56,52,50,54,51,52,52,52,53,49,54,64,70,67,40,89,81,64,54,88,85,69,72,66,81,78,68,85,84,75,76,86,74,83,80,80,86,80,87,82,87,83,83,88,82,85,87,82,90,77,86,80,80,79,86,82,83,84,76,88,82,89,82,134

Radius of gyration: 27.8 Å; Cα contacts (8 Å, |Δi|>4): 383; chains: 1; bounding box: 99×74×74 Å

pLDDT: mean 80.64, std 19.82, range [26.38, 98.25]

Secondary structure (DSSP, 8-state):
-----GGGGT--TT------BPPPEE--S-HHHHHHTT--TT--EEEEEP-----HHHHHHHHHH--THHHHHHHH-EEEEE-TT--EEEEEE----SSS-S-EE---EEPPHHHHHHHHHTT--EE---HHHHTTTEEEEEEEPTTTTGGGT---TT-EEEEEE-TTSPPEEEEEESS----HHHHHHHHHHHHHHGGG---------PPP-PPPPPPPPPPPP----PPPPHHHHHHHHHHHHHHH-SHHHHHHHHHHHHHHHHH-TT-HHHHHHHHHHHHHHHHHHHHHHHHHHHHH-TT--TT-------------------------------PPPPPP------

Foldseek 3Di:
DPDDDCVLLVQDVPRDWDWDKADKDAQQADPVLCVQAVNDPQFGIKIWTAAIPQDDVSLVSNCVSDDDFVNQCNQGTWMFTAGPVRDTPDIGGDDPDLDDGHWDWADKDFDDPVNVVVCVVVVFWDAHRDVVVVVVQFGTKGKADACNVVVVVDHQNRIWMWTDGDDPDGTIITHTDSDPPPDVVVNVVSVVVVVVCVVVDDDDDDDDPDDDPDDDDDDDDDDDDDDDPDDDDPLRVLVVQLVVLVVVPDLVSLVVSLVSLVVSCVVPVPPVVSVVVNVVSVVVNVVVVVVVVVVVVVVPPPPDDPVPPDPPPPPPDPDDDDDDDDDDDDDDDDDDDDDDDDDDDDDDDD

Sequence (350 aa):
MVGLSPCHIGVGDGEFLFCHCSPLHPTTLSPATRAAAGIPELAKFFAWSYPAELAGELRGRIISTLNGPERAFLEYGGYVYFDSELNVVGTTSISPTSAGTGLIFGRPLPLAEGVAAALFRQGRFQEVTLEALKSKGATHFAWLRPKEFASHGLDCPSGGFAYKFDSGEQHRYFPLAGKPVLSDAGLQNAVDEQSLLSQARKSIACGVCASSTAPPPPPPPPPPPPRRAEEPGEADVLCAEFLVQVRLRTKEGYEEALRIADDILRLEPGNRMVLEYKEVIEGFLVSFGEYVEEVRAHEEDPNRTPSEVSTDEDDSDSVPDAEDAEGTEEEHPSEVATDPPSSPRDGTEA